Protein AF-A0AAE4HYD1-F1 (afdb_monomer)

Nearest PDB structures (foldseek):
  5gvv-assembly1_F  TM=8.958E-01  e=2.372E-08  Streptococcus pneumoniae
  5gvw-assembly1_D  TM=8.536E-01  e=9.825E-09  Streptococcus pneumoniae
  5gvv-assembly1_A  TM=8.549E-01  e=3.796E-08  Streptococcus pneumoniae
  5e9u-assembly1_D  TM=7.199E-01  e=1.787E-09  Streptococcus gordonii
  5gvw-assembly1_C  TM=8.433E-01  e=2.213E-07  Streptococcus pneumoniae

Secondary structure (DSSP, 8-state):
-----TTS-S--SSHHHHHHHHHHHTT--S------GGG-TT----------SSS--HHHHB-TTS-BPPEEE--TTPPS--TTEEEEEPPP----SS-EEEEEESSS-BTTHHHHHHHTTTSEEEEEESS---HHHHHHTTSTTEEEE-S--HHHHHHHHHH-SEEEE-BSSS-STTHHHHHHHTTPPEEEETTT-SSGGGS-GGGEE-GGGHHHHHHHHHHHHH-HHHHHHHHHHHHHT-SS-EEEHHHHHHHHH---S--

Structure (mmCIF, N/CA/C/O backbone):
data_AF-A0AAE4HYD1-F1
#
_entry.id   AF-A0AAE4HYD1-F1
#
loop_
_atom_site.group_PDB
_atom_site.id
_atom_site.type_symbol
_atom_site.label_atom_id
_atom_site.label_alt_id
_atom_site.label_comp_id
_atom_site.label_asym_id
_atom_site.label_entity_id
_atom_site.label_seq_id
_atom_site.pdbx_PDB_ins_code
_atom_site.Cartn_x
_atom_site.Cartn_y
_atom_site.Cartn_z
_atom_site.occupancy
_atom_site.B_iso_or_equiv
_atom_site.auth_seq_id
_atom_site.auth_comp_id
_atom_site.auth_asym_id
_atom_site.auth_atom_id
_atom_site.pdbx_PDB_model_num
ATOM 1 N N . MET A 1 1 ? 30.465 -9.867 -17.648 1.00 23.91 1 MET A N 1
ATOM 2 C CA . MET A 1 1 ? 31.315 -8.767 -17.141 1.00 23.91 1 MET A CA 1
ATOM 3 C C . MET A 1 1 ? 30.363 -7.782 -16.487 1.00 23.91 1 MET A C 1
ATOM 5 O O . MET A 1 1 ? 29.434 -7.354 -17.154 1.00 23.91 1 MET A O 1
ATOM 9 N N . ILE A 1 2 ? 30.482 -7.551 -15.181 1.00 24.45 2 ILE A N 1
ATOM 10 C CA . ILE A 1 2 ? 29.522 -6.747 -14.414 1.00 24.45 2 ILE A CA 1
ATOM 11 C C . ILE A 1 2 ? 29.699 -5.288 -14.813 1.00 24.45 2 ILE A C 1
ATOM 13 O O . ILE A 1 2 ? 30.722 -4.693 -14.478 1.00 24.45 2 ILE A O 1
ATOM 17 N N . ILE A 1 3 ? 28.723 -4.707 -15.502 1.00 29.95 3 ILE A N 1
ATOM 18 C CA . ILE A 1 3 ? 28.684 -3.258 -15.670 1.00 29.95 3 ILE A CA 1
ATOM 19 C C . ILE A 1 3 ? 27.632 -2.731 -14.708 1.00 29.95 3 ILE A C 1
ATOM 21 O O . ILE A 1 3 ? 26.432 -2.773 -14.958 1.00 29.95 3 ILE A O 1
ATOM 25 N N . ASN A 1 4 ? 28.113 -2.263 -13.563 1.00 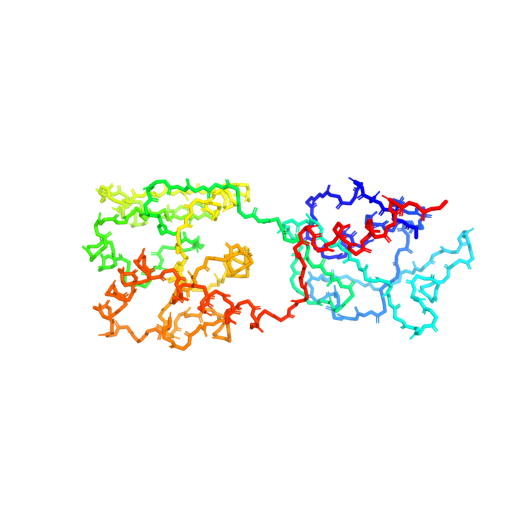33.28 4 ASN A N 1
ATOM 26 C CA . ASN A 1 4 ? 27.369 -1.333 -12.738 1.00 33.28 4 ASN A CA 1
ATOM 27 C C . ASN A 1 4 ? 27.146 -0.085 -13.612 1.00 33.28 4 ASN A C 1
ATOM 29 O O . ASN A 1 4 ? 28.127 0.570 -13.964 1.00 33.28 4 ASN A O 1
ATOM 33 N N . HIS A 1 5 ? 25.908 0.213 -14.014 1.00 45.00 5 HIS A N 1
ATOM 34 C CA . HIS A 1 5 ? 25.570 1.477 -14.676 1.00 45.00 5 HIS A CA 1
ATOM 35 C C . HIS A 1 5 ? 24.928 2.423 -13.649 1.00 45.00 5 HIS A C 1
ATOM 37 O O . HIS A 1 5 ? 23.710 2.589 -13.634 1.00 45.00 5 HIS A O 1
ATOM 43 N N . PRO A 1 6 ? 25.722 3.101 -12.798 1.00 42.53 6 PRO A N 1
ATOM 44 C CA . PRO A 1 6 ? 25.222 4.139 -11.894 1.00 42.53 6 PRO A CA 1
ATOM 45 C C . PRO A 1 6 ? 24.618 5.342 -12.636 1.00 42.53 6 PRO A C 1
ATOM 47 O O . PRO A 1 6 ? 24.135 6.271 -12.004 1.00 42.53 6 PRO A O 1
ATOM 50 N N . GLN A 1 7 ? 24.662 5.356 -13.968 1.00 46.66 7 GLN A N 1
ATOM 51 C CA . GLN A 1 7 ? 24.113 6.432 -14.776 1.00 46.66 7 GLN A CA 1
ATOM 52 C C . GLN A 1 7 ? 22.591 6.298 -15.001 1.00 46.66 7 GLN A C 1
ATOM 54 O O . GLN A 1 7 ? 21.934 7.318 -15.169 1.00 46.66 7 GLN A O 1
ATOM 59 N N . VAL A 1 8 ? 21.999 5.096 -14.911 1.00 46.44 8 VAL A N 1
ATOM 60 C CA . VAL A 1 8 ? 20.540 4.892 -15.098 1.00 46.44 8 VAL A CA 1
ATOM 61 C C . VAL A 1 8 ? 19.742 5.004 -13.794 1.00 46.44 8 VAL A C 1
ATOM 63 O O . VAL A 1 8 ? 18.553 4.700 -13.738 1.00 46.44 8 VAL A O 1
ATOM 66 N N . SER A 1 9 ? 20.390 5.399 -12.696 1.00 42.69 9 SER A N 1
ATOM 67 C CA . SER A 1 9 ? 19.686 5.683 -11.449 1.00 42.69 9 SER A CA 1
ATOM 68 C C . SER A 1 9 ? 19.029 7.059 -11.552 1.00 42.69 9 SER A C 1
ATOM 70 O O . SER A 1 9 ? 19.724 8.075 -11.568 1.00 42.69 9 SER A O 1
ATOM 72 N N . GLY A 1 10 ? 17.699 7.115 -11.608 1.00 48.31 10 GLY A N 1
ATOM 73 C CA . GLY A 1 10 ? 17.006 8.381 -11.819 1.00 48.31 10 GLY A CA 1
ATOM 74 C C . GLY A 1 10 ? 15.487 8.286 -11.797 1.00 48.31 10 GLY A C 1
ATOM 75 O O . GLY A 1 10 ? 14.900 7.216 -11.648 1.00 48.31 10 GLY A O 1
ATOM 76 N N . TYR A 1 11 ? 14.856 9.453 -11.922 1.00 40.47 11 TYR A N 1
ATOM 77 C CA . TYR A 1 11 ? 13.416 9.580 -12.086 1.00 40.47 11 TYR A CA 1
ATOM 78 C C . TYR A 1 11 ? 13.053 9.485 -13.568 1.00 40.47 11 TYR A C 1
ATOM 80 O O . TYR A 1 11 ? 13.418 10.365 -14.347 1.00 40.47 11 TYR A O 1
ATOM 88 N N . TYR A 1 12 ? 12.281 8.467 -13.936 1.00 50.25 12 TYR A N 1
ATOM 89 C CA . TYR A 1 12 ? 11.796 8.277 -15.301 1.00 50.25 12 TYR A CA 1
ATOM 90 C C . TYR A 1 12 ? 10.284 8.437 -15.336 1.00 50.25 12 TYR A C 1
ATOM 92 O O . TYR A 1 12 ? 9.563 7.874 -14.510 1.00 50.25 12 TYR A O 1
ATOM 100 N N . ALA A 1 13 ? 9.800 9.244 -16.281 1.00 41.16 13 ALA A N 1
ATOM 101 C CA . ALA A 1 13 ? 8.373 9.516 -16.425 1.00 41.16 13 ALA A CA 1
ATOM 102 C C . ALA A 1 13 ? 7.601 8.263 -16.867 1.00 41.16 13 ALA A C 1
ATOM 104 O O . ALA A 1 13 ? 6.443 8.090 -16.498 1.00 41.16 13 ALA A O 1
ATOM 105 N N . ASN A 1 14 ? 8.258 7.396 -17.638 1.00 48.84 14 ASN A N 1
ATOM 106 C CA . ASN A 1 14 ? 7.748 6.113 -18.105 1.00 48.84 14 ASN A CA 1
ATOM 107 C C . ASN A 1 14 ? 8.910 5.180 -18.501 1.00 48.84 14 ASN A C 1
ATOM 109 O O . ASN A 1 14 ? 10.077 5.584 -18.545 1.00 48.84 14 ASN A O 1
ATOM 113 N N . ARG A 1 15 ? 8.599 3.923 -18.828 1.00 52.19 15 ARG A N 1
ATOM 114 C CA . ARG A 1 15 ? 9.614 2.927 -19.213 1.00 52.19 15 ARG A CA 1
ATOM 115 C C . ARG A 1 15 ? 10.382 3.290 -20.476 1.00 52.19 15 ARG A C 1
ATOM 117 O O . ARG A 1 15 ? 11.576 3.022 -20.546 1.00 52.19 15 ARG A O 1
ATOM 124 N N . LEU A 1 16 ? 9.728 3.939 -21.442 1.00 55.72 16 LEU A N 1
ATOM 125 C CA . LEU A 1 16 ? 10.386 4.419 -22.656 1.00 55.72 16 LEU A CA 1
ATOM 126 C C . LEU A 1 16 ? 11.510 5.405 -22.309 1.00 55.72 16 LEU A C 1
ATOM 128 O O . LEU A 1 16 ? 12.599 5.308 -22.870 1.00 55.72 16 LEU A O 1
ATOM 132 N N . THR A 1 17 ? 11.289 6.304 -21.346 1.00 57.19 17 THR A N 1
ATOM 133 C CA . THR A 1 17 ? 12.334 7.234 -20.893 1.00 57.19 17 THR A CA 1
ATOM 134 C C . THR A 1 17 ? 13.491 6.532 -20.178 1.00 57.19 17 THR A C 1
ATOM 136 O O . THR A 1 17 ? 14.635 6.895 -20.435 1.00 57.19 17 THR A O 1
ATOM 139 N N . LEU A 1 18 ? 13.225 5.497 -19.370 1.00 59.38 18 LEU A N 1
ATOM 140 C CA . LEU A 1 18 ? 14.268 4.669 -18.745 1.00 59.38 18 LEU A CA 1
ATOM 141 C C . LEU A 1 18 ? 15.100 3.920 -19.796 1.00 59.38 18 LEU A C 1
ATOM 143 O O . LEU A 1 18 ? 16.326 3.995 -19.789 1.00 59.38 18 LEU A O 1
ATOM 147 N N . LEU A 1 19 ? 14.436 3.233 -20.731 1.00 60.91 19 LEU A N 1
ATOM 148 C CA . LEU A 1 19 ? 15.094 2.489 -21.807 1.00 60.91 19 LEU A CA 1
ATOM 149 C C . LEU A 1 19 ? 15.926 3.408 -22.705 1.00 60.91 19 LEU A C 1
ATOM 151 O O . LEU A 1 19 ? 17.061 3.089 -23.041 1.00 60.91 19 LEU A O 1
ATOM 155 N N . THR A 1 20 ? 15.378 4.566 -23.072 1.00 59.12 20 THR A N 1
ATOM 156 C CA . THR A 1 20 ? 16.081 5.553 -23.898 1.00 59.12 20 THR A CA 1
ATOM 157 C C . THR A 1 20 ? 17.354 6.040 -23.211 1.00 59.12 20 THR A C 1
ATOM 159 O O . THR A 1 20 ? 18.394 6.136 -23.855 1.00 59.12 20 THR A O 1
ATOM 162 N N . ASP A 1 21 ? 17.294 6.333 -21.911 1.00 61.16 21 ASP A N 1
ATOM 163 C CA . ASP A 1 21 ? 18.450 6.813 -21.152 1.00 61.16 21 ASP A CA 1
ATOM 164 C C . ASP A 1 21 ? 19.515 5.719 -20.963 1.00 61.16 21 ASP A C 1
ATOM 166 O O . ASP A 1 21 ? 20.694 5.964 -21.213 1.00 61.16 21 ASP A O 1
ATOM 170 N N . TYR A 1 22 ? 19.101 4.481 -20.655 1.00 63.81 22 TYR A N 1
ATOM 171 C CA . TYR A 1 22 ? 19.993 3.314 -20.621 1.00 63.81 22 TYR A CA 1
ATOM 172 C C . TYR A 1 22 ? 20.785 3.164 -21.925 1.00 63.81 22 TYR A C 1
ATOM 174 O O . TYR A 1 22 ? 22.005 2.988 -21.907 1.00 63.81 22 TYR A O 1
ATOM 182 N N . LEU A 1 23 ? 20.097 3.259 -23.064 1.00 61.84 23 LEU A N 1
ATOM 183 C CA . LEU A 1 23 ? 20.707 3.072 -24.375 1.00 61.84 23 LEU A CA 1
ATOM 184 C C . LEU A 1 23 ? 21.681 4.209 -24.702 1.00 61.84 23 LEU A C 1
ATOM 186 O O . LEU A 1 23 ? 22.829 3.931 -25.053 1.00 61.84 23 LEU A O 1
ATOM 190 N N . LYS A 1 24 ? 21.298 5.469 -24.455 1.00 60.88 24 LYS A N 1
ATOM 191 C CA . LYS A 1 24 ? 22.193 6.629 -24.617 1.00 60.88 24 LYS A CA 1
ATOM 192 C C . LYS A 1 24 ? 23.489 6.491 -23.822 1.00 60.88 24 LYS A C 1
ATOM 194 O O . LYS A 1 24 ? 24.571 6.744 -24.347 1.00 60.88 24 LYS A O 1
ATOM 199 N N . GLN A 1 25 ? 23.395 6.059 -22.568 1.00 59.59 25 GLN A N 1
ATOM 200 C CA . GLN A 1 25 ? 24.551 5.900 -21.679 1.00 59.59 25 GLN A CA 1
ATOM 201 C C . GLN A 1 25 ? 25.472 4.742 -22.075 1.00 59.59 25 GLN A C 1
ATOM 203 O O . GLN A 1 25 ? 26.647 4.734 -21.716 1.00 59.59 25 GLN A O 1
ATOM 208 N N . ASN A 1 26 ? 24.955 3.783 -22.843 1.00 56.25 26 ASN A N 1
ATOM 209 C CA . ASN A 1 26 ? 25.720 2.685 -23.427 1.00 56.25 26 ASN A CA 1
ATOM 210 C C . ASN A 1 26 ? 26.257 3.017 -24.832 1.00 56.25 26 ASN A C 1
ATOM 212 O O . ASN A 1 26 ? 26.720 2.127 -25.543 1.00 56.25 26 ASN A O 1
ATOM 216 N N . GLY A 1 27 ? 26.197 4.291 -25.244 1.00 53.16 27 GLY A N 1
ATOM 217 C CA . GLY A 1 27 ? 26.635 4.745 -26.567 1.00 53.16 27 GLY A CA 1
ATOM 218 C C . GLY A 1 27 ? 25.706 4.312 -27.703 1.00 53.16 27 GLY A C 1
ATOM 219 O O . GLY A 1 27 ? 26.035 4.483 -28.874 1.00 53.16 27 GLY A O 1
ATOM 220 N N . ILE A 1 28 ? 24.536 3.764 -27.375 1.00 53.16 28 ILE A N 1
ATOM 221 C CA . ILE A 1 28 ? 23.538 3.327 -28.342 1.00 53.16 28 ILE A CA 1
ATOM 222 C C . ILE A 1 28 ? 22.721 4.567 -28.713 1.00 53.16 28 ILE A C 1
ATOM 224 O O . ILE A 1 28 ? 22.156 5.237 -27.852 1.00 53.16 28 ILE A O 1
ATOM 228 N N . SER A 1 29 ? 22.749 4.910 -30.004 1.00 51.12 29 SER A N 1
ATOM 229 C CA . SER A 1 29 ? 22.278 6.183 -30.570 1.00 51.12 29 SER A CA 1
ATOM 230 C C . SER A 1 29 ? 20.934 6.683 -30.011 1.00 51.12 29 SER A C 1
ATOM 232 O O . SER A 1 29 ? 20.021 5.899 -29.769 1.00 51.12 29 SER A O 1
ATOM 234 N N . ASP A 1 30 ? 20.774 8.013 -29.951 1.00 45.94 30 ASP A N 1
ATOM 235 C CA . ASP A 1 30 ? 19.566 8.764 -29.548 1.00 45.94 30 ASP A CA 1
ATOM 236 C C . ASP A 1 30 ? 18.267 8.435 -30.323 1.00 45.94 30 ASP A C 1
ATOM 238 O O . ASP A 1 30 ? 17.233 9.069 -30.104 1.00 45.94 30 ASP A O 1
ATOM 242 N N . LYS A 1 31 ? 18.307 7.489 -31.263 1.00 45.62 31 LYS A N 1
ATOM 243 C CA . LYS A 1 31 ? 17.217 7.124 -32.172 1.00 45.62 31 LYS A CA 1
ATOM 244 C C . LYS A 1 31 ? 16.766 5.688 -31.884 1.00 45.62 31 LYS A C 1
ATOM 246 O O . LYS A 1 31 ? 17.195 4.743 -32.546 1.00 45.62 31 LYS A O 1
ATOM 251 N N . LEU A 1 32 ? 15.944 5.541 -30.846 1.00 43.53 32 LEU A N 1
ATOM 252 C CA . LEU A 1 32 ? 15.383 4.271 -30.381 1.00 43.53 32 LEU A CA 1
ATOM 253 C C . LEU A 1 32 ? 14.219 3.801 -31.270 1.00 43.53 32 LEU A C 1
ATOM 255 O O . LEU A 1 32 ? 13.334 4.593 -31.578 1.00 43.53 32 LEU A O 1
ATOM 259 N N . VAL A 1 33 ? 14.163 2.507 -31.605 1.00 46.06 33 VAL A N 1
ATOM 260 C CA . VAL A 1 33 ? 12.950 1.857 -32.143 1.00 46.06 33 VAL A CA 1
ATOM 261 C C . VAL A 1 33 ? 12.419 0.872 -31.123 1.00 46.06 33 VAL A C 1
ATOM 263 O O . VAL A 1 33 ? 13.155 0.019 -30.639 1.00 46.06 33 VAL A O 1
ATOM 266 N N . LEU A 1 34 ? 11.125 0.969 -30.841 1.00 42.56 34 LEU A N 1
ATOM 267 C CA . LEU A 1 34 ? 10.363 -0.055 -30.146 1.00 42.56 34 LEU A CA 1
ATOM 268 C C . LEU A 1 34 ? 9.582 -0.871 -31.179 1.00 42.56 34 LEU A C 1
ATOM 270 O O . LEU A 1 34 ? 8.907 -0.301 -32.031 1.00 42.56 34 LEU A O 1
ATOM 274 N N . LEU A 1 35 ? 9.674 -2.198 -31.096 1.00 34.78 35 LEU A N 1
ATOM 275 C CA . LEU A 1 35 ? 8.839 -3.136 -31.863 1.00 34.78 35 LEU A CA 1
ATOM 276 C C . LEU A 1 35 ? 7.633 -3.641 -31.060 1.00 34.78 35 LEU A C 1
ATOM 278 O O . LEU A 1 35 ? 6.875 -4.460 -31.568 1.00 34.78 35 LEU A O 1
ATOM 282 N N . ASP A 1 36 ? 7.455 -3.170 -29.825 1.00 41.47 36 ASP A N 1
ATOM 283 C CA . ASP A 1 36 ? 6.387 -3.645 -28.956 1.00 41.47 36 ASP A CA 1
ATOM 284 C C . ASP A 1 36 ? 5.363 -2.541 -28.699 1.00 41.47 36 ASP A C 1
ATOM 286 O O . ASP A 1 36 ? 5.623 -1.566 -27.991 1.00 41.47 36 ASP A O 1
ATOM 290 N N . SER A 1 37 ? 4.182 -2.707 -29.288 1.00 39.44 37 SER A N 1
ATOM 291 C CA . SER A 1 37 ? 3.021 -1.851 -29.057 1.00 39.44 37 SER A CA 1
ATOM 292 C C . SER A 1 37 ? 2.567 -1.848 -27.593 1.00 39.44 37 SER A C 1
ATOM 294 O O . SER A 1 37 ? 1.966 -0.868 -27.163 1.00 39.44 37 SER A O 1
ATOM 296 N N . ASN A 1 38 ? 2.912 -2.873 -26.802 1.00 43.28 38 ASN A N 1
ATOM 297 C CA . ASN A 1 38 ? 2.560 -2.956 -25.380 1.00 43.28 38 ASN A CA 1
ATOM 298 C C . ASN A 1 38 ? 3.400 -2.012 -24.497 1.00 43.28 38 ASN A C 1
ATOM 300 O O . ASN A 1 38 ? 3.030 -1.721 -23.363 1.00 43.28 38 ASN A O 1
ATOM 304 N N . LEU A 1 39 ? 4.526 -1.495 -25.007 1.00 42.16 39 LEU A N 1
ATOM 305 C CA . LEU A 1 39 ? 5.343 -0.479 -24.327 1.00 42.16 39 LEU A CA 1
ATOM 306 C C . LEU A 1 39 ? 4.812 0.955 -24.521 1.00 42.16 39 LEU A C 1
ATOM 308 O O . LEU A 1 39 ? 5.365 1.887 -23.934 1.00 42.16 39 LEU A O 1
ATOM 312 N N . ILE A 1 40 ? 3.792 1.140 -25.368 1.00 42.09 40 ILE A N 1
ATOM 313 C CA . ILE A 1 40 ? 3.400 2.435 -25.955 1.00 42.09 40 ILE A CA 1
ATOM 314 C C . ILE A 1 40 ? 1.998 2.894 -25.505 1.00 42.09 40 ILE A C 1
ATOM 316 O O . ILE A 1 40 ? 1.591 4.003 -25.840 1.00 42.09 40 ILE A O 1
ATOM 320 N N . GLU A 1 41 ? 1.261 2.119 -24.700 1.00 44.78 41 GLU A N 1
ATOM 321 C CA . GLU A 1 41 ? -0.154 2.429 -24.403 1.00 44.78 41 GLU A CA 1
ATOM 322 C C . GLU A 1 41 ? -0.415 3.789 -23.716 1.00 44.78 41 GLU A C 1
ATOM 324 O O . GLU A 1 41 ? -1.545 4.267 -23.757 1.00 44.78 41 GLU A O 1
ATOM 329 N N . ASP A 1 42 ? 0.606 4.482 -23.200 1.00 41.16 42 ASP A N 1
ATOM 330 C CA . ASP A 1 42 ? 0.449 5.783 -22.530 1.00 41.16 42 ASP A CA 1
ATOM 331 C C . ASP A 1 42 ? 0.845 7.031 -23.349 1.00 41.16 42 ASP A C 1
ATOM 333 O O . ASP A 1 42 ? 0.867 8.138 -22.804 1.00 41.16 42 ASP A O 1
ATOM 337 N N . ALA A 1 43 ? 1.135 6.937 -24.654 1.00 38.47 43 ALA A N 1
ATOM 338 C CA . ALA A 1 43 ? 1.445 8.142 -25.435 1.00 38.47 43 ALA A CA 1
ATOM 339 C C . ALA A 1 43 ? 0.857 8.151 -26.853 1.00 38.47 43 ALA A C 1
ATOM 341 O O . ALA A 1 43 ? 1.314 7.459 -27.758 1.00 38.47 43 ALA A O 1
ATOM 342 N N . ASN A 1 44 ? -0.097 9.064 -27.066 1.00 37.81 44 ASN A N 1
ATOM 343 C CA . ASN A 1 44 ? -0.463 9.592 -28.378 1.00 37.81 44 ASN A CA 1
ATOM 344 C C . ASN A 1 44 ? 0.775 10.196 -29.070 1.00 37.81 44 ASN A C 1
ATOM 346 O O . ASN A 1 44 ? 1.040 11.381 -28.871 1.00 37.81 44 ASN A O 1
ATOM 350 N N . GLN A 1 45 ? 1.515 9.430 -29.879 1.00 36.59 45 GLN A N 1
ATOM 351 C CA . GLN A 1 45 ? 2.299 9.939 -31.015 1.00 36.59 45 GLN A CA 1
ATOM 352 C C . GLN A 1 45 ? 2.894 8.812 -31.872 1.00 36.59 45 GLN A C 1
ATOM 354 O O . GLN A 1 45 ? 3.202 7.726 -31.395 1.00 36.59 45 GLN A O 1
ATOM 359 N N . ALA A 1 46 ? 2.988 9.102 -33.170 1.00 31.56 46 ALA A N 1
ATOM 360 C CA . ALA A 1 46 ? 3.350 8.190 -34.245 1.00 31.56 46 ALA A CA 1
ATOM 361 C C . ALA A 1 46 ? 4.784 7.626 -34.157 1.00 31.56 46 ALA A C 1
ATOM 363 O O . ALA A 1 46 ? 5.682 8.217 -33.563 1.00 31.56 46 ALA A O 1
ATOM 364 N 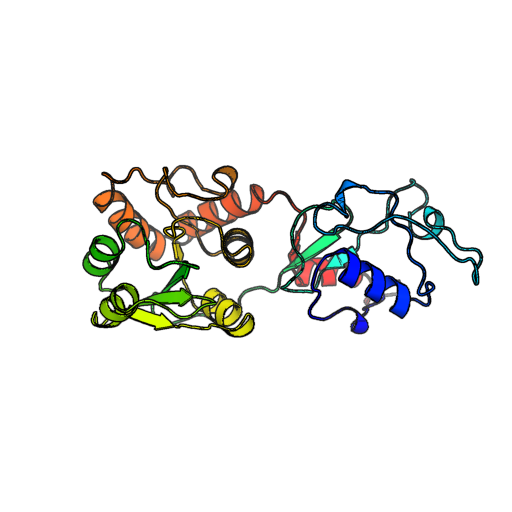N . ILE A 1 47 ? 4.920 6.469 -34.802 1.00 39.09 47 ILE A N 1
ATOM 365 C CA . ILE A 1 47 ? 6.063 5.552 -34.945 1.00 39.09 47 ILE A CA 1
ATOM 366 C C . ILE A 1 47 ? 7.188 6.170 -35.824 1.00 39.09 47 ILE A C 1
ATOM 368 O O . ILE A 1 47 ? 6.905 7.139 -36.524 1.00 39.09 47 ILE A O 1
ATOM 372 N N . ASP A 1 48 ? 8.399 5.558 -35.807 1.00 34.81 48 ASP A N 1
ATOM 373 C CA . ASP A 1 48 ? 9.592 5.687 -36.711 1.00 34.81 48 ASP A CA 1
ATOM 374 C C . ASP A 1 48 ? 10.822 6.417 -36.080 1.00 34.81 48 ASP A C 1
ATOM 376 O O . ASP A 1 48 ? 10.639 7.455 -35.461 1.00 34.81 48 ASP A O 1
ATOM 380 N N . CYS A 1 49 ? 12.129 6.053 -36.141 1.00 36.59 49 CYS A N 1
ATOM 381 C CA . CYS A 1 49 ? 13.016 5.116 -36.882 1.00 36.59 49 CYS A CA 1
ATOM 382 C C . CYS A 1 49 ? 14.397 4.932 -36.145 1.00 36.59 49 CYS A C 1
ATOM 384 O O . CYS A 1 49 ? 14.804 5.811 -35.385 1.00 36.59 49 CYS A O 1
ATOM 386 N N . ILE A 1 50 ? 15.161 3.855 -36.448 1.00 37.50 50 ILE A N 1
ATOM 387 C CA . ILE A 1 50 ? 16.541 3.506 -35.964 1.00 37.50 50 ILE A CA 1
ATOM 388 C C . ILE A 1 50 ? 17.631 4.305 -36.715 1.00 37.50 50 ILE A C 1
ATOM 390 O O . ILE A 1 50 ? 17.422 4.660 -37.875 1.00 37.50 50 ILE A O 1
ATOM 394 N N . ASN A 1 51 ? 18.836 4.491 -36.134 1.00 38.41 51 ASN A N 1
ATOM 395 C CA . ASN A 1 51 ? 20.046 4.793 -36.926 1.00 38.41 51 ASN A CA 1
ATOM 396 C C . ASN A 1 51 ? 21.325 4.033 -36.497 1.00 38.41 51 ASN A C 1
ATOM 398 O O . ASN A 1 51 ? 21.691 3.989 -35.324 1.00 38.41 51 ASN A O 1
ATOM 402 N N . LEU A 1 52 ? 21.994 3.469 -37.508 1.00 41.69 52 LEU A N 1
ATOM 403 C CA . LEU A 1 52 ? 23.175 2.597 -37.504 1.00 41.69 52 LEU A CA 1
ATOM 404 C C . LEU A 1 52 ? 24.488 3.403 -37.523 1.00 41.69 52 LEU A C 1
ATOM 406 O O . LEU A 1 52 ? 24.966 3.733 -38.605 1.00 41.69 52 LEU A O 1
ATOM 410 N N . ASN A 1 53 ? 25.110 3.664 -36.371 1.00 39.25 53 ASN A N 1
ATOM 411 C CA . ASN A 1 53 ? 26.508 4.140 -36.356 1.00 39.25 53 ASN A CA 1
ATOM 412 C C . ASN A 1 53 ? 27.520 3.082 -35.883 1.00 39.25 53 ASN A C 1
ATOM 414 O O . ASN A 1 53 ? 28.676 3.168 -36.277 1.00 39.25 53 ASN A O 1
ATOM 418 N N . ASP A 1 54 ? 27.079 2.036 -35.173 1.00 40.88 54 ASP A N 1
ATOM 419 C CA . ASP A 1 54 ? 27.955 0.949 -34.691 1.00 40.88 54 ASP A CA 1
ATOM 420 C C . ASP A 1 54 ? 27.626 -0.432 -35.286 1.00 40.88 54 ASP A C 1
ATOM 422 O O . ASP A 1 54 ? 28.085 -1.456 -34.784 1.00 40.88 54 ASP A O 1
ATOM 426 N N . CYS A 1 55 ? 26.8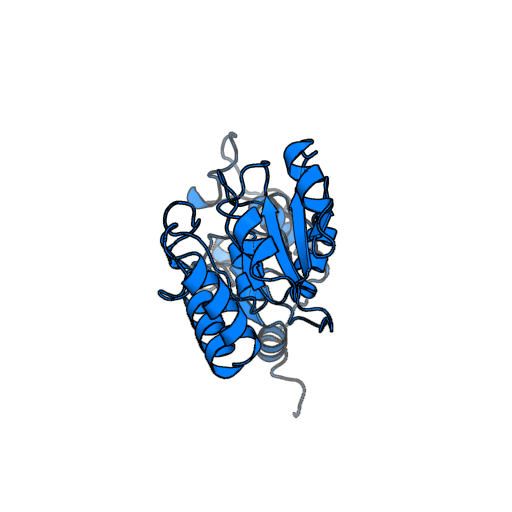09 -0.488 -36.348 1.00 41.31 55 CYS A N 1
ATOM 427 C CA . CYS A 1 55 ? 26.349 -1.740 -36.972 1.00 41.31 55 CYS A CA 1
ATOM 428 C C . CYS A 1 55 ? 25.728 -2.758 -35.991 1.00 41.31 55 CYS A C 1
ATOM 430 O O . CYS A 1 55 ? 25.693 -3.946 -36.298 1.00 41.31 55 CYS A O 1
ATOM 432 N N . ARG A 1 56 ? 25.217 -2.307 -34.836 1.00 39.88 56 ARG A N 1
ATOM 433 C CA . ARG A 1 56 ? 24.445 -3.140 -33.910 1.00 39.88 56 ARG A CA 1
ATOM 434 C C . ARG A 1 56 ? 22.954 -2.884 -34.097 1.00 39.88 56 ARG A C 1
ATOM 436 O O . ARG A 1 56 ? 22.477 -1.756 -34.010 1.00 39.88 56 ARG A O 1
ATOM 443 N N . THR A 1 57 ? 22.232 -3.941 -34.410 1.00 41.47 57 THR A N 1
ATOM 444 C CA . THR A 1 57 ? 20.780 -4.035 -34.507 1.00 41.47 57 THR A CA 1
ATOM 445 C C . THR A 1 57 ? 20.167 -4.309 -33.130 1.00 41.47 57 THR A C 1
ATOM 447 O O . THR A 1 57 ? 20.857 -4.723 -32.204 1.00 41.47 57 THR A O 1
ATOM 450 N N . LEU A 1 58 ? 18.848 -4.138 -32.977 1.00 40.38 58 LEU A N 1
ATOM 451 C CA . LEU A 1 58 ? 18.118 -4.570 -31.770 1.00 40.38 58 LEU A CA 1
ATOM 452 C C . LEU A 1 58 ? 18.400 -6.053 -31.456 1.00 40.38 58 LEU A C 1
ATOM 454 O O . LEU A 1 58 ? 18.515 -6.425 -30.299 1.00 40.38 58 LEU A O 1
ATOM 458 N N . ARG A 1 59 ? 18.637 -6.859 -32.501 1.00 40.62 59 ARG A N 1
ATOM 459 C CA . ARG A 1 59 ? 19.052 -8.269 -32.450 1.00 40.62 59 ARG A CA 1
ATOM 460 C C . ARG A 1 59 ? 20.428 -8.517 -31.815 1.00 40.62 59 ARG A C 1
ATOM 462 O O . ARG A 1 59 ? 20.742 -9.668 -31.563 1.00 40.62 59 ARG A O 1
ATOM 469 N N . ASP A 1 60 ? 21.222 -7.471 -31.586 1.00 45.25 60 ASP A N 1
ATOM 470 C CA . ASP A 1 60 ? 22.537 -7.527 -30.933 1.00 45.25 60 ASP A CA 1
ATOM 471 C C . ASP A 1 60 ? 22.491 -7.070 -29.455 1.00 45.25 60 ASP A C 1
ATOM 473 O O . ASP A 1 60 ? 23.449 -7.291 -28.720 1.00 45.25 60 ASP A O 1
ATOM 477 N N . LEU A 1 61 ? 21.391 -6.432 -29.015 1.00 46.09 61 LEU A N 1
ATOM 478 C CA . LEU A 1 61 ? 21.028 -6.170 -27.595 1.00 46.09 61 LEU A CA 1
ATOM 479 C C . LEU A 1 61 ? 20.168 -7.282 -26.993 1.00 46.09 61 LEU A C 1
ATOM 481 O O . LEU A 1 61 ? 19.960 -7.417 -25.788 1.00 46.09 61 LEU A O 1
ATOM 485 N N . VAL A 1 62 ? 19.595 -8.029 -27.909 1.00 44.34 62 VAL A N 1
ATOM 486 C CA . VAL A 1 62 ? 18.819 -9.211 -27.709 1.00 44.34 62 VAL A CA 1
ATOM 487 C C . VAL A 1 62 ? 19.839 -10.345 -27.816 1.00 44.34 62 VAL A C 1
ATOM 489 O O . VAL A 1 62 ? 20.490 -10.478 -28.846 1.00 44.34 62 VAL A O 1
ATOM 492 N N . GLY A 1 63 ? 20.059 -11.110 -26.747 1.00 48.72 63 GLY A N 1
ATOM 493 C CA . GLY A 1 63 ? 21.034 -12.202 -26.737 1.00 48.72 63 GLY A CA 1
ATOM 494 C C . GLY A 1 63 ? 20.792 -13.206 -27.873 1.00 48.72 63 GLY A C 1
ATOM 495 O O . GLY A 1 63 ? 19.773 -13.162 -28.565 1.00 48.72 63 GLY A O 1
ATOM 496 N N . THR A 1 64 ? 21.695 -14.174 -28.043 1.00 46.59 64 THR A N 1
ATOM 497 C CA . THR A 1 64 ? 21.668 -15.181 -29.132 1.00 46.59 64 THR A CA 1
ATOM 498 C C . THR A 1 64 ? 20.326 -15.906 -29.326 1.00 46.59 64 THR A C 1
ATOM 500 O O . THR A 1 64 ? 20.079 -16.455 -30.398 1.00 46.59 64 THR A O 1
ATOM 503 N N . ASN A 1 65 ? 19.441 -15.868 -28.326 1.00 51.88 65 ASN A N 1
ATOM 504 C CA . ASN A 1 65 ? 18.103 -16.456 -28.329 1.00 51.88 65 ASN A CA 1
ATOM 505 C C . ASN A 1 65 ? 16.974 -15.497 -28.735 1.00 51.88 65 ASN A C 1
ATOM 507 O O . ASN A 1 65 ? 15.807 -15.819 -28.524 1.00 51.88 65 ASN A O 1
ATOM 511 N N . ASN A 1 66 ? 17.272 -14.334 -29.317 1.00 42.41 66 ASN A N 1
ATOM 512 C CA . ASN A 1 66 ? 16.236 -13.391 -29.731 1.00 42.41 66 ASN A CA 1
ATOM 513 C C . ASN A 1 66 ? 15.421 -12.804 -28.530 1.00 42.41 66 ASN A C 1
ATOM 515 O O . ASN A 1 66 ? 14.302 -12.334 -28.728 1.00 42.41 66 ASN A O 1
ATOM 519 N N . GLN A 1 67 ? 16.003 -12.749 -27.313 1.00 45.78 67 GLN A N 1
ATOM 520 C CA . GLN A 1 67 ? 15.465 -12.052 -26.120 1.00 45.78 67 GLN A CA 1
ATOM 521 C C . GLN A 1 67 ? 16.356 -10.888 -25.648 1.00 45.78 67 GLN A C 1
ATOM 523 O O . GLN A 1 67 ? 17.569 -11.067 -25.592 1.00 45.78 67 GLN A O 1
ATOM 528 N N . LEU A 1 68 ? 15.777 -9.730 -25.288 1.00 47.88 68 LEU A N 1
ATOM 529 C CA . LEU A 1 68 ? 16.498 -8.619 -24.634 1.00 47.88 68 LEU A CA 1
ATOM 530 C C . LEU A 1 68 ? 17.283 -9.142 -23.422 1.00 47.88 68 LEU A C 1
ATOM 532 O O . LEU A 1 68 ? 16.737 -9.920 -22.638 1.00 47.88 68 LEU A O 1
ATOM 536 N N . GLU A 1 69 ? 18.540 -8.718 -23.253 1.00 51.69 69 GLU A N 1
ATOM 537 C CA . GLU A 1 69 ? 19.219 -8.921 -21.969 1.00 51.69 69 GLU A CA 1
ATOM 538 C C . GLU A 1 69 ? 18.383 -8.286 -20.844 1.00 51.69 69 GLU A C 1
ATOM 540 O O . GLU A 1 69 ? 17.817 -7.203 -21.013 1.00 51.69 69 GLU A O 1
ATOM 545 N N . MET A 1 70 ? 18.264 -8.982 -19.709 1.00 57.69 70 MET A N 1
ATOM 546 C CA . MET A 1 70 ? 17.448 -8.512 -18.588 1.00 57.69 70 MET A CA 1
ATOM 547 C C . MET A 1 70 ? 17.986 -7.182 -18.058 1.00 57.69 70 MET A C 1
ATOM 549 O O . MET A 1 70 ? 19.156 -7.078 -17.682 1.00 57.69 70 MET A O 1
ATOM 553 N N . ILE A 1 71 ? 17.119 -6.176 -17.979 1.00 61.03 71 ILE A N 1
ATOM 554 C CA . ILE A 1 71 ? 17.459 -4.863 -17.441 1.00 61.03 71 ILE A CA 1
ATOM 555 C C . ILE A 1 71 ? 17.129 -4.844 -15.950 1.00 61.03 71 ILE A C 1
ATOM 557 O O . ILE A 1 71 ? 15.975 -4.987 -15.549 1.00 61.03 71 ILE A O 1
ATOM 561 N N . TYR A 1 72 ? 18.143 -4.631 -15.115 1.00 60.94 72 TYR A N 1
ATOM 562 C CA . TYR A 1 72 ? 17.938 -4.377 -13.691 1.00 60.94 72 TYR A CA 1
ATOM 563 C C . TYR A 1 72 ? 17.471 -2.936 -13.490 1.00 60.94 72 TYR A C 1
ATOM 565 O O . TYR A 1 72 ? 18.187 -1.984 -13.803 1.00 60.94 72 TYR A O 1
ATOM 573 N N . ASP A 1 73 ? 16.266 -2.781 -12.963 1.00 61.91 73 ASP A N 1
ATOM 574 C CA . ASP A 1 73 ? 15.628 -1.495 -12.742 1.00 61.91 73 ASP A CA 1
ATOM 575 C C . ASP A 1 73 ? 15.794 -1.054 -11.291 1.00 61.91 73 ASP A C 1
ATOM 577 O O . ASP A 1 73 ? 15.199 -1.617 -10.371 1.00 61.91 73 ASP A O 1
ATOM 581 N N . PHE A 1 74 ? 16.624 -0.036 -11.093 1.00 60.84 74 PHE A N 1
ATOM 582 C CA . PHE A 1 74 ? 16.919 0.535 -9.780 1.00 60.84 74 PHE A CA 1
ATOM 583 C C . PHE A 1 74 ? 16.061 1.765 -9.461 1.00 60.84 74 PHE A C 1
ATOM 585 O O . PHE A 1 74 ? 16.291 2.411 -8.437 1.00 60.84 74 PHE A O 1
ATOM 592 N N . SER A 1 75 ? 15.129 2.139 -10.344 1.00 58.31 75 SER A N 1
ATOM 593 C CA . SER A 1 75 ? 14.313 3.336 -10.172 1.00 58.31 75 SER A CA 1
ATOM 594 C C . SER A 1 75 ? 13.037 3.045 -9.380 1.00 58.31 75 SER A C 1
ATOM 596 O O . SER A 1 75 ? 12.296 2.098 -9.647 1.00 58.31 75 SER A O 1
ATOM 598 N N . ASP A 1 76 ? 12.722 3.925 -8.431 1.00 50.38 76 ASP A N 1
ATOM 599 C CA . ASP A 1 76 ? 11.484 3.819 -7.647 1.00 50.38 76 ASP A CA 1
ATOM 600 C C . ASP A 1 76 ? 10.233 4.137 -8.490 1.00 50.38 76 ASP A C 1
ATOM 602 O O . ASP A 1 76 ? 9.116 3.755 -8.139 1.00 50.38 76 ASP A O 1
ATOM 606 N N . SER A 1 77 ? 10.412 4.846 -9.613 1.00 48.56 77 SER A N 1
ATOM 607 C CA . SER A 1 77 ? 9.339 5.353 -10.477 1.00 48.56 77 SER A CA 1
ATOM 608 C C . SER A 1 77 ? 8.972 4.451 -11.649 1.00 48.56 77 SER A C 1
ATOM 610 O O . SER A 1 77 ? 7.967 4.719 -12.310 1.00 48.56 77 SER A O 1
ATOM 612 N N . SER A 1 78 ? 9.773 3.433 -11.948 1.00 51.84 78 SER A N 1
ATOM 613 C CA . SER A 1 78 ? 9.445 2.545 -13.050 1.00 51.84 78 SER A CA 1
ATOM 614 C C . SER A 1 78 ? 8.293 1.621 -12.673 1.00 51.84 78 SER A C 1
ATOM 616 O O . SER A 1 78 ? 8.233 1.011 -11.598 1.00 51.84 78 SER A O 1
ATOM 618 N N . GLN A 1 79 ? 7.311 1.630 -13.561 1.00 54.00 79 GLN A N 1
ATOM 619 C CA . GLN A 1 79 ? 6.021 0.978 -13.410 1.00 54.00 79 GLN A CA 1
ATOM 620 C C . GLN A 1 79 ? 6.099 -0.470 -13.927 1.00 54.00 79 GLN A C 1
ATOM 622 O O . GLN A 1 79 ? 7.041 -0.826 -14.631 1.00 54.00 79 GLN A O 1
ATOM 627 N N . ARG A 1 80 ? 5.065 -1.282 -13.693 1.00 60.03 80 ARG A N 1
ATOM 628 C CA . ARG A 1 80 ? 4.976 -2.697 -14.124 1.00 60.03 80 ARG A CA 1
ATOM 629 C C . ARG A 1 80 ? 4.611 -2.855 -15.593 1.00 60.03 80 ARG A C 1
ATOM 631 O O . ARG A 1 80 ? 3.720 -2.121 -16.005 1.00 60.03 80 ARG A O 1
ATOM 638 N N . LEU A 1 81 ? 5.210 -3.820 -16.305 1.00 51.41 81 LEU A N 1
ATOM 639 C CA . LEU A 1 81 ? 4.631 -4.603 -17.433 1.00 51.41 81 LEU A CA 1
ATOM 640 C C . LEU A 1 81 ? 5.653 -4.920 -18.545 1.00 51.41 81 LEU A C 1
ATOM 642 O O . LEU A 1 81 ? 5.369 -4.686 -19.714 1.00 51.41 81 LEU A O 1
ATOM 646 N N . VAL A 1 82 ? 6.855 -5.413 -18.230 1.00 52.94 82 VAL A N 1
ATOM 647 C CA . VAL A 1 82 ? 7.699 -6.002 -19.286 1.00 52.94 82 VAL A CA 1
ATOM 648 C C . VAL A 1 82 ? 8.634 -7.052 -18.695 1.00 52.94 82 VAL A C 1
ATOM 650 O O . VAL A 1 82 ? 9.438 -6.737 -17.817 1.00 52.94 82 VAL A O 1
ATOM 653 N N . ASP A 1 83 ? 8.576 -8.273 -19.223 1.00 54.09 83 ASP A N 1
ATOM 654 C CA . ASP A 1 83 ? 9.408 -9.412 -18.796 1.00 54.09 83 ASP A CA 1
ATOM 655 C C . ASP A 1 83 ? 10.914 -9.179 -19.009 1.00 54.09 83 ASP A C 1
ATOM 657 O O . ASP A 1 83 ? 11.753 -9.909 -18.488 1.00 54.09 83 ASP A O 1
ATOM 661 N N . SER A 1 84 ? 11.280 -8.145 -19.771 1.00 53.62 84 SER A N 1
ATOM 662 C CA . SER A 1 84 ? 12.669 -7.751 -20.000 1.00 53.62 84 SER A CA 1
ATOM 663 C C . SER A 1 84 ? 13.286 -6.955 -18.844 1.00 53.62 84 SER A C 1
ATOM 665 O O . SER A 1 84 ? 14.449 -6.570 -18.951 1.00 53.62 84 SER A O 1
ATOM 667 N N . TYR A 1 85 ? 12.541 -6.675 -17.767 1.00 61.41 85 TYR A N 1
ATOM 668 C CA . TYR A 1 85 ? 13.037 -5.926 -16.611 1.00 61.41 85 TYR A CA 1
ATOM 669 C C . TYR A 1 85 ? 12.876 -6.709 -15.315 1.00 61.41 85 TYR A C 1
ATOM 671 O O . TYR A 1 85 ? 11.855 -7.343 -15.058 1.00 61.41 85 TYR A O 1
ATOM 679 N N . ILE A 1 86 ? 13.878 -6.573 -14.453 1.00 66.75 86 ILE A N 1
ATOM 680 C CA . ILE A 1 86 ? 13.831 -7.029 -13.073 1.00 66.75 86 ILE A CA 1
ATOM 681 C C . ILE A 1 86 ? 13.926 -5.812 -12.168 1.00 66.75 86 ILE A C 1
ATOM 683 O O . ILE A 1 86 ? 14.948 -5.125 -12.145 1.00 66.75 86 ILE A O 1
ATOM 687 N N . LYS A 1 87 ? 12.891 -5.575 -11.362 1.00 73.81 87 LYS A N 1
ATOM 688 C CA . LYS A 1 87 ? 12.929 -4.518 -10.351 1.00 73.81 87 LYS A CA 1
ATOM 689 C C . LYS A 1 87 ? 13.885 -4.878 -9.219 1.00 73.81 87 LYS A C 1
ATOM 691 O O . LYS A 1 87 ? 13.731 -5.917 -8.582 1.00 73.81 87 LYS A O 1
ATOM 696 N N . VAL A 1 88 ? 14.845 -4.006 -8.929 1.00 69.06 88 VAL A N 1
ATOM 697 C CA . VAL A 1 88 ? 15.775 -4.189 -7.814 1.00 69.06 88 VAL A CA 1
ATOM 698 C C . VAL A 1 88 ? 15.205 -3.547 -6.563 1.00 69.06 88 VAL A C 1
ATOM 700 O O . VAL A 1 88 ? 15.045 -2.332 -6.473 1.00 69.06 88 VAL A O 1
ATOM 703 N N . VAL A 1 89 ? 14.917 -4.378 -5.571 1.00 76.06 89 VAL A N 1
ATOM 704 C CA . VAL A 1 89 ? 14.319 -3.951 -4.311 1.00 76.06 89 VAL A CA 1
ATOM 705 C C . VAL A 1 89 ? 15.408 -3.753 -3.271 1.00 76.06 89 VAL A C 1
ATOM 707 O O . VAL A 1 89 ? 16.214 -4.650 -3.002 1.00 76.06 89 VAL A O 1
ATOM 710 N N . LYS A 1 90 ? 15.412 -2.577 -2.646 1.00 76.25 90 LYS A N 1
ATOM 711 C CA . LYS A 1 90 ? 16.215 -2.330 -1.450 1.00 76.25 90 LYS A CA 1
ATOM 712 C C . LYS A 1 90 ? 15.425 -2.776 -0.219 1.00 76.25 90 LYS A C 1
ATOM 714 O O . LYS A 1 90 ? 14.265 -2.382 -0.087 1.00 76.25 90 LYS A O 1
ATOM 719 N N . PRO A 1 91 ? 16.024 -3.573 0.681 1.00 71.88 91 PRO A N 1
ATOM 720 C CA . PRO A 1 91 ? 15.363 -3.931 1.925 1.00 71.88 91 PRO A CA 1
ATOM 721 C C . PRO A 1 91 ? 15.085 -2.675 2.752 1.00 71.88 91 PRO A C 1
ATOM 723 O O . PRO A 1 91 ? 15.822 -1.687 2.674 1.00 71.88 91 PRO A O 1
ATOM 726 N N . ARG A 1 92 ? 14.026 -2.725 3.563 1.00 78.62 92 ARG A N 1
ATOM 727 C CA . ARG A 1 92 ? 13.753 -1.663 4.530 1.00 78.62 92 ARG A CA 1
ATOM 728 C C . ARG A 1 92 ? 14.909 -1.541 5.510 1.00 78.62 92 ARG A C 1
ATOM 730 O O . ARG A 1 92 ? 15.401 -2.538 6.033 1.00 78.62 92 ARG A O 1
ATOM 737 N N . THR A 1 93 ? 15.312 -0.306 5.775 1.00 67.56 93 THR A N 1
ATOM 738 C CA . THR A 1 93 ? 16.390 0.003 6.723 1.00 67.56 93 THR A CA 1
ATOM 739 C C . THR A 1 93 ? 15.872 0.627 8.013 1.00 67.56 93 THR A C 1
ATOM 741 O O . THR A 1 93 ? 16.607 0.698 8.994 1.00 67.56 93 THR A O 1
ATOM 744 N N . GLU A 1 94 ? 14.622 1.094 8.023 1.00 65.62 94 GLU A N 1
ATOM 745 C CA . GLU A 1 94 ? 14.014 1.752 9.175 1.00 65.62 94 GLU A CA 1
ATOM 746 C C . GLU A 1 94 ? 13.043 0.817 9.905 1.00 65.62 94 GLU A C 1
ATOM 748 O O . GLU A 1 94 ? 12.107 0.271 9.320 1.00 65.62 94 GLU A O 1
ATOM 753 N N . SER A 1 95 ? 13.254 0.682 11.216 1.00 63.38 95 SER A N 1
ATOM 754 C CA . SER A 1 95 ? 12.269 0.133 12.145 1.00 63.38 95 SER A CA 1
ATOM 755 C C . SER A 1 95 ? 11.697 1.289 12.958 1.00 63.38 95 SER A C 1
ATOM 757 O O . SER A 1 95 ? 12.412 1.912 13.744 1.00 63.38 95 SER A O 1
ATOM 759 N N . SER A 1 96 ? 10.414 1.594 12.770 1.00 66.88 96 SER A N 1
ATOM 760 C CA . SER A 1 96 ? 9.709 2.555 13.620 1.00 66.88 96 SER A CA 1
ATOM 761 C C . SER A 1 96 ? 9.352 1.897 14.954 1.00 66.88 96 SER A C 1
ATOM 763 O O . SER A 1 96 ? 8.877 0.767 14.978 1.00 66.88 96 SER A O 1
ATOM 765 N N . LEU A 1 97 ? 9.550 2.608 16.068 1.00 71.31 97 LEU A N 1
ATOM 766 C CA . LEU A 1 97 ? 9.021 2.197 17.378 1.00 71.31 97 LEU A CA 1
ATOM 767 C C . LEU A 1 97 ? 7.507 2.449 17.490 1.00 71.31 97 LEU A C 1
ATOM 769 O O . LEU A 1 97 ? 6.849 1.901 18.370 1.00 71.31 97 LEU A O 1
ATOM 773 N N . VAL A 1 98 ? 6.963 3.306 16.621 1.00 82.81 98 VAL A N 1
ATOM 774 C CA . VAL A 1 98 ? 5.540 3.647 16.577 1.00 82.81 98 VAL A CA 1
ATOM 775 C C . VAL A 1 98 ? 4.848 2.769 15.546 1.00 82.81 98 VAL A C 1
ATOM 777 O O . VAL A 1 98 ? 5.167 2.854 14.353 1.00 82.81 98 VAL A O 1
ATOM 780 N N . LYS A 1 99 ? 3.854 1.999 16.002 1.00 92.19 99 LYS A N 1
ATOM 781 C CA . LYS A 1 99 ? 2.980 1.195 15.146 1.00 92.19 99 LYS A CA 1
ATOM 782 C C . LYS A 1 99 ? 2.218 2.102 14.192 1.00 92.19 99 LYS A C 1
ATOM 784 O O . LYS A 1 99 ? 1.306 2.813 14.607 1.00 92.19 99 LYS A O 1
ATOM 789 N N . THR A 1 100 ? 2.629 2.135 12.931 1.00 96.38 100 THR A N 1
ATOM 790 C CA . THR A 1 100 ? 2.124 3.116 11.964 1.00 96.38 100 THR A CA 1
ATOM 791 C C . THR A 1 100 ? 1.352 2.427 10.851 1.00 96.38 100 THR A C 1
ATOM 793 O O . THR A 1 100 ? 1.840 1.471 10.255 1.00 96.38 100 THR A O 1
ATOM 796 N N . ILE A 1 101 ? 0.167 2.937 10.541 1.00 98.25 101 ILE A N 1
ATOM 797 C CA . ILE A 1 101 ? -0.652 2.527 9.404 1.00 98.25 101 ILE A CA 1
ATOM 79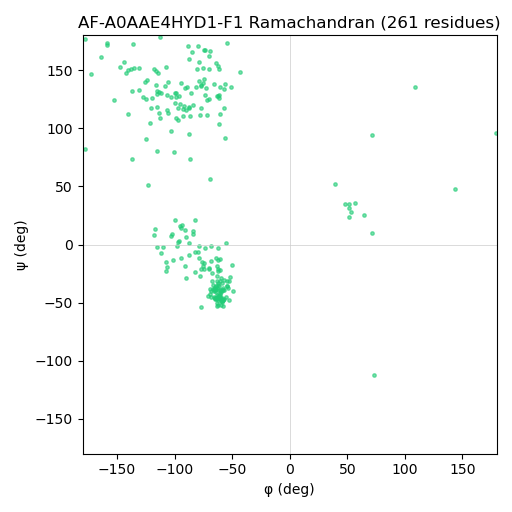8 C C . ILE A 1 101 ? -0.582 3.636 8.359 1.00 98.25 101 ILE A C 1
ATOM 800 O O . ILE A 1 101 ? -0.802 4.802 8.688 1.00 98.25 101 ILE A O 1
ATOM 804 N N . PHE A 1 102 ? -0.264 3.283 7.114 1.00 98.25 102 PHE A N 1
ATOM 805 C CA . PHE A 1 102 ? -0.218 4.244 6.014 1.00 98.25 102 PHE A CA 1
ATOM 806 C C . PHE A 1 102 ? -1.384 4.048 5.044 1.00 98.25 102 PHE A C 1
ATOM 808 O O . PHE A 1 102 ? -1.704 2.920 4.671 1.00 98.25 102 PHE A O 1
ATOM 815 N N . ILE A 1 103 ? -1.989 5.162 4.637 1.00 98.38 103 ILE A N 1
ATOM 816 C CA . ILE A 1 103 ? -3.021 5.252 3.600 1.00 98.38 103 ILE A CA 1
ATOM 817 C C . ILE A 1 103 ? -2.607 6.374 2.650 1.00 98.38 103 ILE A C 1
ATOM 819 O O . ILE A 1 103 ? -2.273 7.469 3.108 1.00 98.38 103 ILE A O 1
ATOM 823 N N . LEU A 1 104 ? -2.654 6.131 1.341 1.00 97.25 104 LEU A N 1
ATOM 824 C CA . LEU A 1 104 ? -2.422 7.151 0.320 1.00 97.25 104 LEU A CA 1
ATOM 825 C C . LEU A 1 104 ? -3.670 7.287 -0.555 1.00 97.25 104 LEU A C 1
ATOM 827 O O . LEU A 1 104 ? -4.132 6.306 -1.122 1.00 97.25 104 LEU A O 1
ATOM 831 N N . SER A 1 105 ? -4.203 8.502 -0.686 1.00 94.12 105 SER A N 1
ATOM 832 C CA . SER A 1 105 ? -5.420 8.762 -1.462 1.00 94.12 105 SER A CA 1
ATOM 833 C C . SER A 1 105 ? -5.289 9.997 -2.352 1.00 94.12 105 SER A C 1
ATOM 835 O O . SER A 1 105 ? -4.550 10.934 -2.050 1.00 94.12 105 SER A O 1
ATOM 837 N N . ALA A 1 106 ? -6.030 10.009 -3.461 1.00 88.44 106 ALA A N 1
ATOM 838 C CA . ALA A 1 106 ? -6.240 11.190 -4.301 1.00 88.44 106 ALA A CA 1
ATOM 839 C C . ALA A 1 106 ? -7.578 11.901 -4.009 1.00 88.44 106 ALA A C 1
ATOM 841 O O . ALA A 1 106 ? -7.873 12.927 -4.620 1.00 88.44 106 ALA A O 1
ATOM 842 N N . SER A 1 107 ? -8.386 11.368 -3.085 1.00 89.06 107 SER A N 1
ATOM 843 C CA . SER A 1 107 ? -9.690 11.906 -2.679 1.00 89.06 107 SER A CA 1
ATOM 844 C C . SER A 1 107 ? -9.870 11.882 -1.155 1.00 89.06 107 SER A C 1
ATOM 846 O O . SER A 1 107 ? -9.059 11.299 -0.431 1.00 89.06 107 SER A O 1
ATOM 848 N N . ASP A 1 108 ? -10.947 12.492 -0.660 1.00 87.75 108 ASP A N 1
ATOM 849 C CA . ASP A 1 108 ? -11.343 12.451 0.751 1.00 87.75 108 ASP A CA 1
ATOM 850 C C . ASP A 1 108 ? -12.386 11.368 1.087 1.00 87.75 108 ASP A C 1
ATOM 852 O O . ASP A 1 108 ? -13.022 11.393 2.152 1.00 87.75 108 ASP A O 1
ATOM 856 N N . GLU A 1 109 ? -12.555 10.408 0.182 1.00 92.56 109 GLU A N 1
ATOM 857 C CA . GLU A 1 109 ? -13.358 9.210 0.381 1.00 92.56 109 GLU A CA 1
ATOM 858 C C . GLU A 1 109 ? -12.433 8.063 0.795 1.00 92.56 109 GLU A C 1
ATOM 860 O O . GLU A 1 109 ? -11.649 7.549 -0.008 1.00 92.56 109 GLU A O 1
ATOM 865 N N . LEU A 1 110 ? -12.513 7.701 2.079 1.00 95.81 110 LEU A N 1
ATOM 866 C CA . LEU A 1 110 ? -11.818 6.569 2.684 1.00 95.81 110 LEU A CA 1
ATOM 867 C C . LEU A 1 110 ? -12.856 5.668 3.360 1.00 95.81 110 LEU A C 1
ATOM 869 O O . LEU A 1 110 ? -13.634 6.139 4.191 1.00 95.81 110 LEU A O 1
ATOM 873 N N . GLU A 1 111 ? -12.870 4.390 3.005 1.00 97.75 111 GLU A N 1
ATOM 874 C CA . GLU A 1 111 ? -13.861 3.426 3.480 1.00 97.75 111 GLU A CA 1
ATOM 875 C C . GLU A 1 111 ? -13.615 3.076 4.961 1.00 97.75 111 GLU A C 1
ATOM 877 O O . GLU A 1 111 ? -12.522 2.640 5.326 1.00 97.75 111 GLU A O 1
ATOM 882 N N . MET A 1 112 ? -14.635 3.260 5.813 1.00 97.81 112 MET A N 1
ATOM 883 C CA . MET A 1 112 ? -14.627 2.942 7.258 1.00 97.81 112 MET A CA 1
ATOM 884 C C . MET A 1 112 ? -13.469 3.565 8.066 1.00 97.81 112 MET A C 1
ATOM 886 O O . MET A 1 112 ? -13.000 2.987 9.053 1.00 97.81 112 MET A O 1
ATOM 890 N N . ILE A 1 113 ? -12.941 4.717 7.635 1.00 97.69 113 ILE A N 1
ATOM 891 C CA . ILE A 1 113 ? -11.748 5.308 8.254 1.00 97.69 113 ILE A CA 1
ATOM 892 C C . ILE A 1 113 ? -11.995 5.737 9.704 1.00 97.69 113 ILE A C 1
ATOM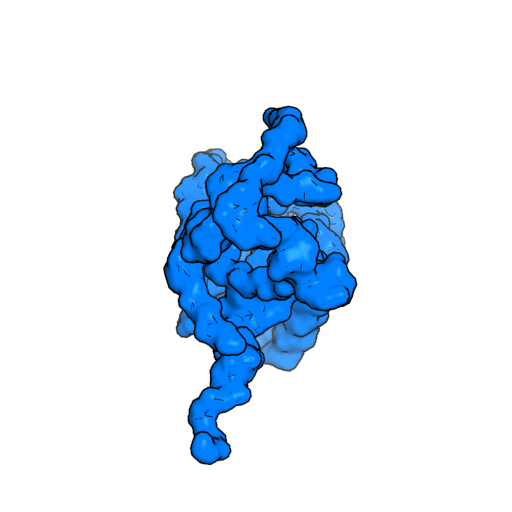 894 O O . ILE A 1 113 ? -11.117 5.556 10.547 1.00 97.69 113 ILE A O 1
ATOM 898 N N . GLU A 1 114 ? -13.172 6.275 10.021 1.00 97.12 114 GLU A N 1
ATOM 899 C CA . GLU A 1 114 ? -13.517 6.696 11.376 1.00 97.12 114 GLU A CA 1
ATOM 900 C C . GLU A 1 114 ? -13.522 5.506 12.347 1.00 97.12 114 GLU A C 1
ATOM 902 O O . GLU A 1 114 ? -12.857 5.558 13.383 1.00 97.12 114 GLU A O 1
ATOM 907 N N . GLU A 1 115 ? -14.173 4.398 11.985 1.00 98.31 115 GLU A N 1
ATOM 908 C CA . GLU A 1 115 ? -14.223 3.186 12.804 1.00 98.31 115 GLU A CA 1
ATOM 909 C C . GLU A 1 115 ? -12.844 2.537 12.962 1.00 98.31 115 GLU A C 1
ATOM 911 O O . GLU A 1 115 ? -12.512 2.035 14.039 1.00 98.31 115 GLU A O 1
ATOM 916 N N . LEU A 1 116 ? -12.014 2.563 11.914 1.00 98.56 116 LEU A N 1
ATOM 917 C CA . LEU A 1 116 ? -10.635 2.080 11.988 1.00 98.56 116 LEU A CA 1
ATOM 918 C C . LEU A 1 116 ? -9.799 2.932 12.949 1.00 98.56 116 LEU A C 1
ATOM 920 O O . LEU A 1 116 ? -9.100 2.376 13.794 1.00 98.56 116 LEU A O 1
ATOM 924 N N . ILE A 1 117 ? -9.892 4.264 12.862 1.00 98.31 117 ILE A N 1
ATOM 925 C CA . ILE A 1 117 ? -9.189 5.182 13.769 1.00 98.31 117 ILE A CA 1
ATOM 926 C C . ILE A 1 117 ? -9.623 4.934 15.214 1.00 98.31 117 ILE A C 1
ATOM 928 O O . ILE A 1 117 ? -8.767 4.822 16.093 1.00 98.31 117 ILE A O 1
ATOM 932 N N . GLU A 1 118 ? -10.928 4.826 15.472 1.00 97.81 118 GLU A N 1
ATOM 933 C CA . GLU A 1 118 ? -11.487 4.567 16.804 1.00 97.81 118 GLU A CA 1
ATOM 934 C C . GLU A 1 118 ? -11.106 3.183 17.349 1.00 97.81 118 GLU A C 1
ATOM 936 O O . GLU A 1 118 ? -10.782 3.049 18.528 1.00 97.81 118 GLU A O 1
ATOM 941 N N . GLY A 1 119 ? -11.090 2.154 16.502 1.00 98.00 119 GLY A N 1
ATOM 942 C CA . GLY A 1 119 ? -10.782 0.779 16.895 1.00 98.00 119 GLY A CA 1
ATOM 943 C C . GLY A 1 119 ? -9.296 0.482 17.122 1.00 98.00 119 GLY A C 1
ATOM 944 O O . GLY A 1 119 ? -8.966 -0.491 17.811 1.00 98.00 119 GLY A O 1
ATOM 945 N N . LEU A 1 120 ? -8.409 1.305 16.555 1.00 97.94 120 LEU A N 1
ATOM 946 C CA . LEU A 1 120 ? -6.952 1.121 16.523 1.00 97.94 120 LEU A CA 1
ATOM 947 C C . LEU A 1 120 ? -6.222 2.324 17.146 1.00 97.94 120 LEU A C 1
ATOM 949 O O . LEU A 1 120 ? -5.305 2.896 16.559 1.00 97.94 120 LEU A O 1
ATOM 953 N N . GLN A 1 121 ? -6.622 2.719 18.356 1.00 96.94 121 GLN A N 1
ATOM 954 C CA . GLN A 1 121 ? -6.045 3.867 19.075 1.00 96.94 121 GLN A CA 1
ATOM 955 C C . GLN A 1 121 ? -4.553 3.706 19.408 1.00 96.94 121 GLN A C 1
ATOM 957 O O . GLN A 1 121 ? -3.855 4.699 19.607 1.00 96.94 121 GLN A O 1
ATOM 962 N N . GLU A 1 122 ? -4.048 2.473 19.462 1.00 95.44 122 GLU A N 1
ATOM 963 C CA . GLU A 1 122 ? -2.629 2.169 19.650 1.00 95.44 122 GLU A CA 1
ATOM 964 C C . GLU A 1 122 ? -1.788 2.299 18.366 1.00 95.44 122 GLU A C 1
ATOM 966 O O . GLU A 1 122 ? -0.561 2.200 18.432 1.00 95.44 122 GLU A O 1
ATOM 971 N N . TYR A 1 123 ? -2.429 2.527 17.215 1.00 97.25 123 TYR A N 1
ATOM 972 C CA . TYR A 1 123 ? -1.775 2.748 15.929 1.00 97.25 123 TYR A CA 1
ATOM 973 C C . TYR A 1 123 ? -1.839 4.215 15.532 1.00 97.25 123 TYR A C 1
ATOM 975 O O . TYR A 1 123 ? -2.869 4.873 15.667 1.00 97.25 123 TYR A O 1
ATOM 983 N N . HIS A 1 124 ? -0.742 4.711 14.973 1.00 97.81 124 HIS A N 1
ATOM 984 C CA . HIS A 1 124 ? -0.693 6.012 14.334 1.00 97.81 124 HIS A CA 1
ATOM 985 C C . HIS A 1 124 ? -1.092 5.900 12.858 1.00 97.81 124 HIS A C 1
ATOM 987 O O . HIS A 1 124 ? -0.408 5.243 12.075 1.00 97.81 124 HIS A O 1
ATOM 993 N N . PHE A 1 125 ? -2.171 6.566 12.461 1.00 98.31 125 PHE A N 1
ATOM 994 C CA . PHE A 1 125 ? -2.609 6.672 11.075 1.00 98.31 125 PHE A CA 1
ATOM 995 C C . PHE A 1 125 ? -1.913 7.847 10.396 1.00 98.31 125 PHE A C 1
ATOM 997 O O . PHE A 1 125 ? -2.207 9.011 10.663 1.00 98.31 125 PHE A O 1
ATOM 1004 N N . MET A 1 126 ? -1.016 7.536 9.473 1.00 97.50 126 MET A N 1
ATOM 1005 C CA . MET A 1 126 ? -0.461 8.497 8.535 1.00 97.50 126 MET A CA 1
ATOM 1006 C C . MET A 1 126 ? -1.316 8.455 7.269 1.00 97.50 126 MET A C 1
ATOM 1008 O O . MET A 1 126 ? -1.316 7.462 6.546 1.00 97.50 126 MET A O 1
ATOM 1012 N N . ILE A 1 127 ? -2.068 9.520 7.011 1.00 97.44 127 ILE A N 1
ATOM 1013 C CA . ILE A 1 127 ? -2.977 9.598 5.866 1.00 97.44 127 ILE A CA 1
ATOM 1014 C C . ILE A 1 127 ? -2.449 10.661 4.906 1.00 97.44 127 ILE A C 1
ATOM 1016 O O . ILE A 1 127 ? -2.386 11.851 5.226 1.00 97.44 127 ILE A O 1
ATOM 1020 N N . GLY A 1 128 ? -2.021 10.208 3.734 1.00 95.56 128 GLY A N 1
ATOM 1021 C CA . GLY A 1 128 ? -1.338 11.003 2.729 1.00 95.56 128 GLY A CA 1
ATOM 1022 C C . GLY A 1 128 ? -2.186 11.310 1.501 1.00 95.56 128 GLY A C 1
ATOM 1023 O O . GLY A 1 128 ? -3.031 10.508 1.104 1.00 95.56 128 GLY A O 1
ATOM 1024 N N . ALA A 1 129 ? -1.893 12.430 0.843 1.00 93.44 129 ALA A N 1
ATOM 1025 C CA . ALA A 1 129 ? -2.379 12.733 -0.500 1.00 93.44 129 ALA A CA 1
ATOM 1026 C C . ALA A 1 129 ? -1.315 13.446 -1.344 1.00 93.44 129 ALA A C 1
ATOM 1028 O O . ALA A 1 129 ? -0.528 14.244 -0.833 1.00 93.44 129 ALA A O 1
ATOM 1029 N N . ARG A 1 130 ? -1.317 13.203 -2.663 1.00 83.44 130 ARG A N 1
ATOM 1030 C CA . ARG A 1 130 ? -0.464 13.923 -3.639 1.00 83.44 130 ARG A CA 1
ATOM 1031 C C . ARG A 1 130 ? -1.024 15.305 -4.002 1.00 83.44 130 ARG A C 1
ATOM 1033 O O . ARG A 1 130 ? -0.336 16.111 -4.623 1.00 83.44 130 ARG A O 1
ATOM 1040 N N . THR A 1 131 ? -2.264 15.581 -3.613 1.00 85.50 131 THR A N 1
ATOM 1041 C CA . THR A 1 131 ? -3.018 16.797 -3.926 1.00 85.50 131 THR A CA 1
ATOM 1042 C C . THR A 1 131 ? -3.261 17.635 -2.673 1.00 85.50 131 THR A C 1
ATOM 1044 O O . THR A 1 131 ? -2.889 17.259 -1.557 1.00 85.50 131 THR A O 1
ATOM 1047 N N . MET A 1 132 ? -3.920 18.783 -2.852 1.00 87.56 132 MET A N 1
ATOM 1048 C CA . MET A 1 132 ? -4.632 19.402 -1.739 1.00 87.56 132 MET A CA 1
ATOM 1049 C C . MET A 1 132 ? -5.753 18.486 -1.247 1.00 87.56 132 MET A C 1
ATOM 1051 O O . MET A 1 132 ? -6.289 17.681 -2.009 1.00 87.56 132 MET A O 1
ATOM 1055 N N . VAL A 1 133 ? -6.102 18.636 0.026 1.00 86.56 133 VAL A N 1
ATOM 1056 C CA . VAL A 1 133 ? -7.111 17.827 0.710 1.00 86.56 133 VAL A CA 1
ATOM 1057 C C . VAL A 1 133 ? -8.266 18.702 1.188 1.00 86.56 133 VAL A C 1
ATOM 1059 O O . VAL A 1 133 ? -8.085 19.892 1.460 1.00 86.56 133 VAL A O 1
ATOM 1062 N N . SER A 1 134 ? -9.460 18.120 1.276 1.00 89.81 134 SER A N 1
ATOM 1063 C CA . SER A 1 134 ? -10.663 18.822 1.725 1.00 89.81 134 SER A CA 1
ATOM 1064 C C . SER A 1 134 ? -10.649 19.080 3.237 1.00 89.81 134 SER A C 1
ATOM 1066 O O . SER A 1 134 ? -9.891 18.473 3.999 1.00 89.81 134 SER A O 1
ATOM 1068 N N . GLN A 1 135 ? -11.562 19.936 3.709 1.00 89.44 135 GLN A N 1
ATOM 1069 C CA . GLN A 1 135 ? -11.747 20.145 5.146 1.00 89.44 135 GLN A CA 1
ATOM 1070 C C . GLN A 1 135 ? -12.203 18.868 5.870 1.00 89.44 135 GLN A C 1
ATOM 1072 O O . GLN A 1 135 ? -11.818 18.662 7.020 1.00 89.44 135 GLN A O 1
ATOM 1077 N N . LYS A 1 136 ? -12.991 18.003 5.213 1.00 87.75 136 LYS A N 1
ATOM 1078 C CA . LYS A 1 136 ? -13.402 16.698 5.756 1.00 87.75 136 LYS A CA 1
ATOM 1079 C C . LYS A 1 136 ? -12.170 15.848 6.059 1.00 87.75 136 LYS A C 1
ATOM 1081 O O . LYS A 1 136 ? -12.017 15.377 7.180 1.00 87.75 136 LYS A O 1
ATOM 1086 N N . PHE A 1 137 ? -11.256 15.752 5.098 1.00 86.25 137 PHE A N 1
ATOM 1087 C CA . PHE A 1 137 ? -10.005 15.018 5.254 1.00 86.25 137 PHE A CA 1
ATOM 1088 C C . PHE A 1 137 ? -9.123 15.596 6.370 1.00 86.25 137 PHE A C 1
ATOM 1090 O O . PHE A 1 137 ? -8.617 14.858 7.209 1.00 86.25 137 PHE A O 1
ATOM 1097 N N . LEU A 1 138 ? -8.989 16.928 6.443 1.00 89.12 138 LEU A N 1
ATOM 1098 C CA . LEU A 1 138 ? -8.234 17.595 7.513 1.00 89.12 138 LEU A CA 1
ATOM 1099 C C . LEU A 1 138 ? -8.845 17.368 8.901 1.00 89.12 138 LEU A C 1
ATOM 1101 O O . LEU A 1 138 ? -8.117 17.321 9.892 1.00 89.12 138 LEU A O 1
ATOM 1105 N N . ASN A 1 139 ? -10.168 17.217 8.993 1.00 92.69 139 ASN A N 1
ATOM 1106 C CA . ASN A 1 139 ? -10.843 16.984 10.267 1.00 92.69 139 ASN A CA 1
ATOM 1107 C C . ASN A 1 139 ? -10.497 15.619 10.879 1.00 92.69 139 ASN A C 1
ATOM 1109 O O . ASN A 1 139 ? -10.526 15.517 12.105 1.00 92.69 139 ASN A O 1
ATOM 1113 N N . LEU A 1 140 ? -10.098 14.620 10.079 1.00 93.12 140 LEU A N 1
ATOM 1114 C CA . LEU A 1 140 ? -9.581 13.344 10.595 1.00 93.12 140 LEU A CA 1
ATOM 1115 C C . LEU A 1 140 ? -8.336 13.556 11.473 1.00 93.12 140 LEU A C 1
ATOM 1117 O O . LEU A 1 140 ? -8.176 12.882 12.489 1.00 93.12 140 LEU A O 1
ATOM 1121 N N . GLY A 1 141 ? -7.512 14.559 11.146 1.00 91.50 141 GLY A N 1
ATOM 1122 C CA . GLY A 1 141 ? -6.322 14.953 11.908 1.00 91.50 141 GLY A CA 1
ATOM 1123 C C . GLY A 1 141 ? -6.599 15.575 13.282 1.00 91.50 141 GLY A C 1
ATOM 1124 O O . GLY A 1 141 ? -5.661 15.917 13.994 1.00 91.50 141 GLY A O 1
ATOM 1125 N N . ARG A 1 142 ? -7.868 15.740 13.683 1.00 93.56 142 ARG A N 1
ATOM 1126 C CA . ARG A 1 142 ? -8.226 16.124 15.062 1.00 93.56 142 ARG A CA 1
ATOM 1127 C C . ARG A 1 142 ? -8.052 14.967 16.047 1.00 93.56 142 ARG A C 1
ATOM 1129 O O . ARG A 1 142 ? -7.929 15.208 17.248 1.00 93.56 142 ARG A O 1
ATOM 1136 N N . ASN A 1 143 ? -8.046 13.730 15.554 1.00 96.44 143 ASN A N 1
ATOM 1137 C CA . ASN A 1 143 ? -7.758 12.552 16.360 1.00 96.44 143 ASN A CA 1
ATOM 1138 C C . ASN A 1 143 ? -6.267 12.505 16.707 1.00 96.44 143 ASN A C 1
ATOM 1140 O O . ASN A 1 143 ? -5.408 12.705 15.852 1.00 96.44 143 ASN A O 1
ATOM 1144 N N . LYS A 1 144 ? -5.946 12.211 17.972 1.00 95.94 144 LYS A N 1
ATOM 1145 C CA . LYS A 1 144 ? -4.557 12.222 18.473 1.00 95.94 144 LYS A CA 1
ATOM 1146 C C . LYS A 1 144 ? -3.662 11.194 17.783 1.00 95.94 144 LYS A C 1
ATOM 1148 O O . LYS A 1 144 ? -2.450 11.376 17.731 1.00 95.94 144 LYS A O 1
ATOM 1153 N N . ASN A 1 145 ? -4.258 10.115 17.287 1.00 97.44 145 ASN A N 1
ATOM 1154 C CA . ASN A 1 145 ? -3.576 9.030 16.606 1.00 97.44 145 ASN A CA 1
ATOM 1155 C C . ASN A 1 145 ? -3.547 9.205 15.077 1.00 97.44 145 ASN A C 1
ATOM 1157 O O . ASN A 1 145 ? -3.271 8.239 14.380 1.00 97.44 145 ASN A O 1
ATOM 1161 N N . VAL A 1 146 ? -3.796 10.409 14.543 1.00 97.81 146 VAL A N 1
ATOM 1162 C CA . VAL A 1 146 ? -3.825 10.671 13.094 1.00 97.81 146 VAL A CA 1
ATOM 1163 C C . VAL A 1 146 ? -2.883 11.815 12.719 1.00 97.81 146 VAL A C 1
ATOM 1165 O O . VAL A 1 146 ? -2.806 12.836 13.397 1.00 97.81 146 VAL A O 1
ATOM 1168 N N . THR A 1 147 ? -2.180 11.676 11.598 1.00 96.56 147 THR A N 1
ATOM 1169 C CA . THR A 1 147 ? -1.487 12.771 10.911 1.00 96.56 147 THR A CA 1
ATOM 1170 C C . THR A 1 147 ? -1.904 12.807 9.451 1.00 96.56 147 THR A C 1
ATOM 1172 O O . THR A 1 147 ? -1.806 11.812 8.738 1.00 96.56 147 THR A O 1
ATOM 1175 N N . ILE A 1 148 ? -2.346 13.984 9.007 1.00 96.06 148 ILE A N 1
ATOM 1176 C CA . ILE A 1 148 ? -2.716 14.242 7.616 1.00 96.06 148 ILE A CA 1
ATOM 1177 C C . ILE A 1 148 ? -1.551 14.928 6.913 1.00 96.06 148 ILE A C 1
ATOM 1179 O O . ILE A 1 148 ? -1.062 15.956 7.379 1.00 96.06 148 ILE A O 1
ATOM 1183 N N . SER A 1 149 ? -1.120 14.374 5.783 1.00 94.12 149 SER A N 1
ATOM 1184 C CA . SER A 1 149 ? -0.056 14.930 4.944 1.00 94.12 149 SER A CA 1
ATOM 1185 C C . SER A 1 149 ? -0.589 15.202 3.540 1.00 94.12 149 SER A C 1
ATOM 1187 O O . SER A 1 149 ? -0.793 14.284 2.751 1.00 94.12 149 SER A O 1
ATOM 1189 N N . ALA A 1 150 ? -0.833 16.473 3.226 1.00 92.31 150 ALA A N 1
ATOM 1190 C CA . ALA A 1 150 ? -1.227 16.907 1.887 1.00 92.31 150 ALA A CA 1
ATOM 1191 C C . ALA A 1 150 ? 0.002 17.188 1.013 1.00 92.31 150 ALA A C 1
ATOM 1193 O O . ALA A 1 150 ? 1.083 17.456 1.537 1.00 92.31 150 ALA A O 1
ATOM 1194 N N . GLN A 1 151 ? -0.181 17.180 -0.310 1.00 90.06 151 GLN A N 1
ATOM 1195 C CA . GLN A 1 151 ? 0.869 17.493 -1.291 1.00 90.06 151 GLN A CA 1
ATOM 1196 C C . GLN A 1 151 ? 2.175 16.703 -1.084 1.00 90.06 151 GLN A C 1
ATOM 1198 O O . GLN A 1 151 ? 3.266 17.219 -1.330 1.00 90.06 151 GLN A O 1
ATOM 1203 N N . MET A 1 152 ? 2.081 15.446 -0.641 1.00 91.69 152 MET A N 1
ATOM 1204 C CA . MET A 1 152 ? 3.254 14.603 -0.409 1.00 91.69 152 MET A CA 1
ATOM 1205 C C . MET A 1 152 ? 4.089 14.488 -1.681 1.00 91.69 152 MET A C 1
ATOM 1207 O O . MET A 1 152 ? 3.561 14.219 -2.761 1.00 91.69 152 MET A O 1
ATOM 1211 N N . SER A 1 153 ? 5.405 14.649 -1.575 1.00 85.19 153 SER A N 1
ATOM 1212 C CA . SER A 1 153 ? 6.313 14.325 -2.674 1.00 85.19 153 SER A CA 1
ATOM 1213 C C . SER A 1 153 ? 6.468 12.803 -2.819 1.00 85.19 153 SER A C 1
ATOM 1215 O O . SER A 1 153 ? 6.112 12.040 -1.921 1.00 85.19 153 SER A O 1
ATOM 1217 N N . LYS A 1 154 ? 7.049 12.333 -3.931 1.00 80.50 154 LYS A N 1
ATOM 1218 C CA . LYS A 1 154 ? 7.366 10.900 -4.096 1.00 80.50 154 LYS A CA 1
ATOM 1219 C C . LYS A 1 154 ? 8.292 10.395 -2.987 1.00 80.50 154 LYS A C 1
ATOM 1221 O O . LYS A 1 154 ? 8.105 9.291 -2.487 1.00 80.50 154 LYS A O 1
ATOM 1226 N N . LEU A 1 155 ? 9.234 11.240 -2.569 1.00 81.19 155 LEU A N 1
ATOM 1227 C CA . LEU A 1 155 ? 10.160 10.950 -1.480 1.00 81.19 155 LEU A CA 1
ATOM 1228 C C . LEU A 1 155 ? 9.447 10.849 -0.126 1.00 81.19 155 LEU A C 1
ATOM 1230 O O . LEU A 1 155 ? 9.826 10.026 0.701 1.00 81.19 155 LEU A O 1
ATOM 1234 N N . ASP A 1 156 ? 8.406 11.649 0.105 1.00 87.06 156 ASP A N 1
ATOM 1235 C CA . ASP A 1 156 ? 7.618 11.551 1.338 1.00 87.06 156 ASP A CA 1
ATOM 1236 C C . ASP A 1 156 ? 6.816 10.251 1.381 1.00 87.06 156 ASP A C 1
ATOM 1238 O O . ASP A 1 156 ? 6.753 9.616 2.430 1.00 87.06 156 ASP A O 1
ATOM 1242 N N . VAL A 1 157 ? 6.271 9.812 0.241 1.00 89.06 157 VAL A N 1
ATOM 1243 C CA . VAL A 1 157 ? 5.599 8.508 0.129 1.00 89.06 157 VAL A CA 1
ATOM 1244 C C . VAL A 1 157 ? 6.580 7.361 0.390 1.00 89.06 157 VAL A C 1
ATOM 1246 O O . VAL A 1 157 ? 6.260 6.446 1.141 1.00 89.06 157 VAL A O 1
ATOM 1249 N N . GLU A 1 158 ? 7.795 7.418 -0.163 1.00 84.75 158 GLU A N 1
ATOM 1250 C CA . GLU A 1 158 ? 8.834 6.415 0.121 1.00 84.75 158 GLU A CA 1
ATOM 1251 C C . GLU A 1 158 ? 9.198 6.373 1.611 1.00 84.75 158 GLU A C 1
ATOM 1253 O O . GLU A 1 158 ? 9.215 5.309 2.227 1.00 84.75 158 GLU A O 1
ATOM 1258 N N . ARG A 1 159 ? 9.411 7.534 2.239 1.00 87.00 159 ARG A N 1
ATOM 1259 C CA . ARG A 1 159 ? 9.669 7.614 3.687 1.00 87.00 159 ARG A CA 1
ATOM 1260 C C . ARG A 1 159 ? 8.506 7.076 4.515 1.00 87.00 159 ARG A C 1
ATOM 1262 O O . ARG A 1 159 ? 8.738 6.490 5.569 1.00 87.00 159 ARG A O 1
ATOM 1269 N N . ALA A 1 160 ? 7.273 7.288 4.066 1.00 92.31 160 ALA A N 1
ATOM 1270 C CA . ALA A 1 160 ? 6.089 6.769 4.731 1.00 92.31 160 ALA A CA 1
ATOM 1271 C C . ALA A 1 160 ? 6.057 5.232 4.699 1.00 92.31 160 ALA A C 1
ATOM 1273 O O . ALA A 1 160 ? 5.884 4.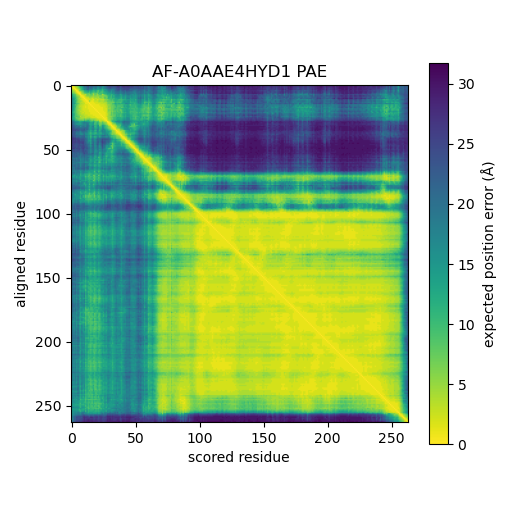604 5.745 1.00 92.31 160 ALA A O 1
ATOM 1274 N N . LEU A 1 161 ? 6.323 4.631 3.535 1.00 91.00 161 LEU A N 1
ATOM 1275 C CA . LEU A 1 161 ? 6.434 3.177 3.373 1.00 91.00 161 LEU A CA 1
ATOM 1276 C C . LEU A 1 161 ? 7.561 2.579 4.226 1.00 91.00 161 LEU A C 1
ATOM 1278 O O . LEU A 1 161 ? 7.375 1.555 4.877 1.00 91.00 161 LEU A O 1
ATOM 1282 N N . GLN A 1 162 ? 8.714 3.246 4.301 1.00 88.69 162 GLN A N 1
ATOM 1283 C CA . GLN A 1 162 ? 9.837 2.798 5.136 1.00 88.69 162 GLN A CA 1
ATOM 1284 C C . GLN A 1 162 ? 9.500 2.755 6.634 1.00 88.69 162 GLN A C 1
ATOM 1286 O O . GLN A 1 162 ? 10.145 2.020 7.383 1.00 88.69 162 GLN A O 1
ATOM 1291 N N . LYS A 1 163 ? 8.477 3.492 7.083 1.00 90.62 163 LYS A N 1
ATOM 1292 C CA . LYS A 1 163 ? 8.116 3.633 8.502 1.00 90.62 163 LYS A CA 1
ATOM 1293 C C . LYS A 1 163 ? 6.849 2.893 8.910 1.00 90.62 163 LYS A C 1
ATOM 1295 O O . LYS A 1 163 ? 6.703 2.595 10.094 1.00 90.62 163 LYS A O 1
ATOM 1300 N N . CYS A 1 164 ? 5.937 2.594 7.986 1.00 94.25 164 CYS A N 1
ATOM 1301 C CA . CYS A 1 164 ? 4.667 1.967 8.344 1.00 94.25 164 CYS A CA 1
ATOM 1302 C C . CYS A 1 164 ? 4.781 0.453 8.548 1.00 94.25 164 CYS A C 1
ATOM 1304 O O . CYS A 1 164 ? 5.636 -0.216 7.977 1.00 94.25 164 CYS A O 1
ATOM 1306 N N . GLU A 1 165 ? 3.933 -0.100 9.405 1.00 95.06 165 GLU A N 1
ATOM 1307 C CA . GLU A 1 165 ? 3.835 -1.537 9.656 1.00 95.06 165 GLU A CA 1
ATOM 1308 C C . GLU A 1 165 ? 2.828 -2.219 8.739 1.00 95.06 165 GLU A C 1
ATOM 1310 O O . GLU A 1 165 ? 3.004 -3.405 8.452 1.00 95.06 165 GLU A O 1
ATOM 1315 N N . PHE A 1 166 ? 1.811 -1.464 8.314 1.00 97.56 166 PHE A N 1
ATOM 1316 C CA . PHE A 1 166 ? 0.696 -1.888 7.477 1.00 97.56 166 PHE A CA 1
ATOM 1317 C C . PHE A 1 166 ? 0.360 -0.799 6.460 1.00 97.56 166 PHE A C 1
ATOM 1319 O O . PHE A 1 166 ? 0.509 0.399 6.738 1.00 97.56 166 PHE A O 1
ATOM 1326 N N . TYR A 1 167 ? -0.147 -1.226 5.309 1.00 98.44 167 TYR A N 1
ATOM 1327 C CA . TYR A 1 167 ? -0.774 -0.350 4.331 1.00 98.44 167 TYR A CA 1
ATOM 1328 C C . TYR A 1 167 ? -2.254 -0.716 4.212 1.00 98.44 167 TYR A C 1
ATOM 1330 O O . TYR A 1 167 ? -2.584 -1.891 4.037 1.00 98.44 167 TYR A O 1
ATOM 1338 N N . LEU A 1 168 ? -3.140 0.276 4.313 1.00 98.69 168 LEU A N 1
ATOM 1339 C CA . LEU A 1 168 ? -4.573 0.071 4.111 1.00 98.69 168 LEU A CA 1
ATOM 1340 C C . LEU A 1 168 ? -5.001 0.669 2.777 1.00 98.69 168 LEU A C 1
ATOM 1342 O O . LEU A 1 168 ? -4.964 1.883 2.577 1.00 98.69 168 LEU A O 1
ATOM 1346 N N . ASP A 1 169 ? -5.443 -0.205 1.883 1.00 98.56 169 ASP A N 1
ATOM 1347 C CA . ASP A 1 169 ? -6.014 0.162 0.596 1.00 98.56 169 ASP A CA 1
ATOM 1348 C C . ASP A 1 169 ? -7.506 0.414 0.760 1.00 98.56 169 ASP A C 1
ATOM 1350 O O . ASP A 1 169 ? -8.340 -0.429 0.448 1.00 98.56 169 ASP A O 1
ATOM 1354 N N . ILE A 1 170 ? -7.829 1.542 1.380 1.00 98.06 170 ILE A N 1
ATOM 1355 C CA . ILE A 1 170 ? -9.207 1.937 1.691 1.00 98.06 170 ILE A CA 1
ATOM 1356 C C . ILE A 1 170 ? -9.611 3.229 0.988 1.00 98.06 170 ILE A C 1
ATOM 1358 O O . ILE A 1 170 ? -10.659 3.793 1.290 1.00 98.06 170 ILE A O 1
ATOM 1362 N N . ASN A 1 171 ? -8.775 3.732 0.077 1.00 96.00 171 ASN A N 1
ATOM 1363 C CA . ASN A 1 171 ? -9.136 4.876 -0.740 1.00 96.00 171 ASN A CA 1
ATOM 1364 C C . ASN A 1 171 ? -10.130 4.459 -1.822 1.00 96.00 171 ASN A C 1
ATOM 1366 O O . ASN A 1 171 ? -10.008 3.396 -2.422 1.00 96.00 171 ASN A O 1
ATOM 1370 N N . HIS A 1 172 ? -11.087 5.331 -2.109 1.00 94.19 172 HIS A N 1
ATOM 1371 C CA . HIS A 1 172 ? -11.933 5.161 -3.282 1.00 94.19 172 HIS A CA 1
ATOM 1372 C C . HIS A 1 172 ? -11.201 5.630 -4.553 1.00 94.19 172 HIS A C 1
ATOM 1374 O O . HIS A 1 172 ? -10.151 6.285 -4.501 1.00 94.19 172 HIS A O 1
ATOM 1380 N N . PHE A 1 173 ? -11.818 5.342 -5.700 1.00 92.88 173 PHE A N 1
ATOM 1381 C CA . PHE A 1 173 ? -11.369 5.685 -7.052 1.00 92.88 173 PHE A CA 1
ATOM 1382 C C . PHE A 1 173 ? -10.182 4.860 -7.558 1.00 92.88 173 PHE A C 1
ATOM 1384 O O . PHE A 1 173 ? -10.374 3.697 -7.892 1.00 92.88 173 PHE A O 1
ATOM 1391 N N . PHE A 1 174 ? -9.011 5.473 -7.738 1.00 89.44 174 PHE A N 1
ATOM 1392 C CA . PHE A 1 174 ? -7.857 4.844 -8.376 1.00 89.44 174 PHE A CA 1
ATOM 1393 C C . PHE A 1 174 ? -6.685 4.710 -7.405 1.00 89.44 174 PHE A C 1
ATOM 1395 O O . PHE A 1 174 ? -6.473 5.559 -6.536 1.00 89.44 174 PHE A O 1
ATOM 1402 N N . GLU A 1 175 ? -5.885 3.664 -7.606 1.00 90.94 175 GLU A N 1
ATOM 1403 C CA . GLU A 1 175 ? -4.629 3.446 -6.892 1.00 90.94 175 GLU A CA 1
ATOM 1404 C C . GLU A 1 175 ? -3.649 4.591 -7.194 1.00 90.94 175 GLU A C 1
ATOM 1406 O O . GLU A 1 175 ? -3.356 4.899 -8.352 1.00 90.94 175 GLU A O 1
ATOM 1411 N N . VAL A 1 176 ? -3.103 5.219 -6.152 1.00 86.81 176 VAL A N 1
ATOM 1412 C CA . VAL A 1 17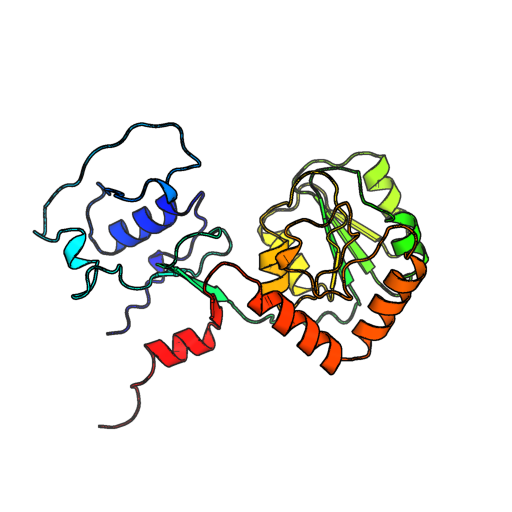6 ? -2.134 6.313 -6.300 1.00 86.81 176 VAL A CA 1
ATOM 1413 C C . VAL A 1 176 ? -0.715 5.757 -6.317 1.00 86.81 176 VAL A C 1
ATOM 1415 O O . VAL A 1 176 ? -0.354 4.950 -5.471 1.00 86.81 176 VAL A O 1
ATOM 1418 N N . ASP A 1 177 ? 0.123 6.221 -7.246 1.00 83.50 177 ASP A N 1
ATOM 1419 C CA . ASP A 1 177 ? 1.564 5.925 -7.304 1.00 83.50 177 ASP A CA 1
ATOM 1420 C C . ASP A 1 177 ? 1.938 4.421 -7.246 1.00 83.50 177 ASP A C 1
ATOM 1422 O O . ASP A 1 177 ? 3.003 4.074 -6.719 1.00 83.50 177 ASP A O 1
ATOM 1426 N N . TYR A 1 178 ? 1.081 3.530 -7.768 1.00 85.62 178 TYR A N 1
ATOM 1427 C CA . TYR A 1 178 ? 1.259 2.067 -7.710 1.00 85.62 178 TYR A CA 1
ATOM 1428 C C . TYR A 1 178 ? 1.611 1.556 -6.302 1.00 85.62 178 TYR A C 1
ATOM 1430 O O . TYR A 1 178 ? 2.439 0.650 -6.115 1.00 85.62 178 TYR A O 1
ATOM 1438 N N . ILE A 1 179 ? 1.039 2.220 -5.298 1.00 90.88 179 ILE A N 1
ATOM 1439 C CA . ILE A 1 179 ? 1.419 2.097 -3.898 1.00 90.88 179 ILE A CA 1
ATOM 1440 C C . ILE A 1 179 ? 1.275 0.674 -3.362 1.00 90.88 179 ILE A C 1
ATOM 1442 O O . ILE A 1 179 ? 2.078 0.284 -2.516 1.00 90.88 179 ILE A O 1
ATOM 1446 N N . LEU A 1 180 ? 0.354 -0.132 -3.905 1.00 94.25 180 LEU A N 1
ATOM 1447 C CA . LEU A 1 180 ? 0.175 -1.517 -3.483 1.00 94.25 180 LEU A CA 1
ATOM 1448 C C . LEU A 1 180 ? 1.422 -2.347 -3.750 1.00 94.25 180 LEU A C 1
ATOM 1450 O O . LEU A 1 180 ? 1.957 -2.974 -2.840 1.00 94.25 180 LEU A O 1
ATOM 1454 N N . SER A 1 181 ? 1.936 -2.312 -4.984 1.00 89.62 181 SER A N 1
ATOM 1455 C CA . SER A 1 181 ? 3.175 -3.040 -5.294 1.00 89.62 181 SER A CA 1
ATOM 1456 C C . SER A 1 181 ? 4.347 -2.562 -4.463 1.00 89.62 181 SER A C 1
ATOM 1458 O O . SER A 1 181 ? 5.153 -3.374 -4.028 1.00 89.62 181 SER A O 1
ATOM 1460 N N . ARG A 1 182 ? 4.452 -1.253 -4.226 1.00 89.19 182 ARG A N 1
ATOM 1461 C CA . ARG A 1 182 ? 5.554 -0.687 -3.444 1.00 89.19 182 ARG A CA 1
ATOM 1462 C C . ARG A 1 182 ? 5.486 -1.153 -1.993 1.00 89.19 182 ARG A C 1
ATOM 1464 O O . ARG A 1 182 ? 6.498 -1.604 -1.469 1.00 89.19 182 ARG A O 1
ATOM 1471 N N . ALA A 1 183 ? 4.303 -1.131 -1.379 1.00 93.50 183 ALA A N 1
ATOM 1472 C CA . ALA A 1 183 ? 4.082 -1.678 -0.044 1.00 93.50 183 ALA A CA 1
ATOM 1473 C C . ALA A 1 183 ? 4.452 -3.170 0.028 1.00 93.50 183 ALA A C 1
ATOM 1475 O O . ALA A 1 183 ? 5.228 -3.569 0.894 1.00 93.50 183 ALA A O 1
ATOM 1476 N N . ILE A 1 184 ? 3.990 -3.972 -0.933 1.00 94.19 184 ILE A N 1
ATOM 1477 C CA . ILE A 1 184 ? 4.274 -5.412 -0.993 1.00 94.19 184 ILE A CA 1
ATOM 1478 C C . ILE A 1 184 ? 5.775 -5.686 -1.159 1.00 94.19 184 ILE A C 1
ATOM 1480 O O . ILE A 1 184 ? 6.325 -6.524 -0.447 1.00 94.19 184 ILE A O 1
ATOM 1484 N N . LEU A 1 185 ? 6.473 -4.965 -2.046 1.00 89.38 185 LEU A N 1
ATOM 1485 C CA . LEU A 1 185 ? 7.924 -5.114 -2.234 1.00 89.38 185 LEU A CA 1
ATOM 1486 C C . LEU A 1 185 ? 8.704 -4.805 -0.947 1.00 89.38 185 LEU A C 1
ATOM 1488 O O . LEU A 1 185 ? 9.730 -5.435 -0.692 1.00 89.38 185 LEU A O 1
ATOM 1492 N N . TYR A 1 186 ? 8.183 -3.901 -0.116 1.00 88.88 186 TYR A N 1
ATOM 1493 C CA . TYR A 1 186 ? 8.720 -3.561 1.201 1.00 88.88 186 TYR A CA 1
ATOM 1494 C C . TYR A 1 186 ? 8.281 -4.493 2.342 1.00 88.88 186 TYR A C 1
ATOM 1496 O O . TYR A 1 186 ? 8.501 -4.156 3.508 1.00 88.88 186 TYR A O 1
ATOM 1504 N N . ASP A 1 187 ? 7.672 -5.643 2.036 1.00 92.94 187 ASP A N 1
ATOM 1505 C CA . ASP A 1 187 ? 7.153 -6.588 3.035 1.00 92.94 187 ASP A CA 1
ATOM 1506 C C . ASP A 1 187 ? 6.140 -5.939 3.993 1.00 92.94 187 ASP A C 1
ATOM 1508 O O . ASP A 1 187 ? 6.085 -6.231 5.190 1.00 92.94 187 ASP A O 1
ATOM 1512 N N . ILE A 1 188 ? 5.335 -5.016 3.468 1.00 95.31 188 ILE A N 1
ATOM 1513 C CA . ILE A 1 188 ? 4.259 -4.363 4.209 1.00 95.31 188 ILE A CA 1
ATOM 1514 C C . ILE A 1 188 ? 2.968 -5.103 3.875 1.00 95.31 188 ILE A C 1
ATOM 1516 O O . ILE A 1 188 ? 2.562 -5.088 2.712 1.00 95.31 188 ILE A O 1
ATOM 1520 N N . PRO A 1 189 ? 2.297 -5.728 4.859 1.00 97.50 189 PRO A N 1
ATOM 1521 C CA . PRO A 1 189 ? 1.016 -6.359 4.619 1.00 97.50 189 PRO A CA 1
ATOM 1522 C C . PRO A 1 189 ? 0.007 -5.311 4.165 1.00 97.50 189 PRO A C 1
ATOM 1524 O O . PRO A 1 189 ? -0.174 -4.277 4.820 1.00 97.50 189 PRO A O 1
ATOM 1527 N N . VAL A 1 190 ? -0.651 -5.612 3.053 1.00 98.44 190 VAL A N 1
ATOM 1528 C CA . VAL A 1 190 ? -1.735 -4.801 2.499 1.00 98.44 190 VAL A CA 1
ATOM 1529 C C . VAL A 1 190 ? -3.077 -5.404 2.912 1.00 98.44 190 VAL A C 1
ATOM 1531 O O . VAL A 1 190 ? -3.294 -6.609 2.743 1.00 98.44 190 VAL A O 1
ATOM 1534 N N . LEU A 1 191 ? -3.981 -4.573 3.435 1.00 98.69 191 LEU A N 1
ATOM 1535 C CA . LEU A 1 191 ? -5.347 -4.962 3.800 1.00 98.69 191 LEU A CA 1
ATOM 1536 C C . LEU A 1 191 ? -6.373 -3.980 3.220 1.00 98.69 191 LEU A C 1
ATOM 1538 O O . LEU A 1 191 ? -6.048 -2.816 2.987 1.00 98.69 191 LEU A O 1
ATOM 1542 N N . SER A 1 192 ? -7.596 -4.448 2.962 1.00 98.69 192 SER A N 1
ATOM 1543 C CA . SER A 1 192 ? -8.629 -3.657 2.277 1.00 98.69 192 SER A CA 1
ATOM 1544 C C . SER A 1 192 ? -10.053 -4.163 2.534 1.00 98.69 192 SER A C 1
ATOM 1546 O O . SER A 1 192 ? -10.258 -5.246 3.089 1.00 98.69 192 SER A O 1
ATOM 1548 N N . PHE A 1 193 ? -11.041 -3.392 2.075 1.00 98.56 193 PHE A N 1
ATOM 1549 C CA . PHE A 1 193 ? -12.422 -3.835 1.926 1.00 98.56 193 PHE A CA 1
ATOM 1550 C C . PHE A 1 193 ? -12.696 -4.342 0.508 1.00 98.56 193 PHE A C 1
ATOM 1552 O O . PHE A 1 193 ? -12.298 -3.731 -0.480 1.00 98.56 193 PHE A O 1
ATOM 1559 N N . ARG A 1 194 ? -13.440 -5.442 0.393 1.00 97.62 194 ARG A N 1
ATOM 1560 C CA . ARG A 1 194 ? -13.653 -6.196 -0.850 1.00 97.62 194 ARG A CA 1
ATOM 1561 C C . ARG A 1 194 ? -14.160 -5.362 -2.020 1.00 97.62 194 ARG A C 1
ATOM 1563 O O . ARG A 1 194 ? -13.766 -5.622 -3.160 1.00 97.62 194 ARG A O 1
ATOM 1570 N N . ASP A 1 195 ? -15.029 -4.396 -1.759 1.00 96.50 195 ASP A N 1
ATOM 1571 C CA . ASP A 1 195 ? -15.684 -3.610 -2.808 1.00 96.50 195 ASP A CA 1
ATOM 1572 C C . ASP A 1 195 ? -14.778 -2.524 -3.393 1.00 96.50 195 ASP A C 1
ATOM 1574 O O . ASP A 1 195 ? -14.922 -2.189 -4.568 1.00 96.50 195 ASP A O 1
ATOM 1578 N N . ILE A 1 196 ? -13.819 -2.031 -2.607 1.00 96.31 196 ILE A N 1
ATOM 1579 C CA . ILE A 1 196 ? -12.923 -0.927 -2.982 1.00 96.31 196 ILE A CA 1
ATOM 1580 C C . ILE A 1 196 ? -11.471 -1.367 -3.175 1.00 96.31 196 ILE A C 1
ATOM 1582 O O . ILE A 1 196 ? -10.667 -0.578 -3.655 1.00 96.31 196 ILE A O 1
ATOM 1586 N N . ALA A 1 197 ? -11.143 -2.622 -2.843 1.00 97.31 197 ALA A N 1
ATOM 1587 C CA . ALA A 1 197 ? -9.808 -3.173 -3.013 1.00 97.31 197 ALA A CA 1
ATOM 1588 C C . ALA A 1 197 ? -9.373 -3.059 -4.472 1.00 97.31 197 ALA A C 1
ATOM 1590 O O . ALA A 1 197 ? -9.968 -3.678 -5.370 1.00 97.31 197 ALA A O 1
ATOM 1591 N N . HIS A 1 198 ? -8.303 -2.306 -4.694 1.00 94.69 198 HIS A N 1
ATOM 1592 C CA . HIS A 1 198 ? -7.603 -2.312 -5.963 1.00 94.69 198 HIS A CA 1
ATOM 1593 C C . HIS A 1 198 ? -6.893 -3.658 -6.122 1.00 94.69 198 HIS A C 1
ATOM 1595 O O . HIS A 1 198 ? -6.726 -4.402 -5.163 1.00 94.69 198 HIS A O 1
ATOM 1601 N N . GLN A 1 199 ? -6.496 -4.006 -7.348 1.00 93.44 199 GLN A N 1
ATOM 1602 C CA . GLN A 1 199 ? -5.611 -5.145 -7.635 1.00 93.44 199 GLN A CA 1
ATOM 1603 C C . GLN A 1 199 ? -5.874 -6.401 -6.778 1.00 93.44 199 GLN A C 1
ATOM 1605 O O . GLN A 1 199 ? -4.968 -6.937 -6.141 1.00 93.44 199 GLN A O 1
ATOM 1610 N N . LYS A 1 200 ? -7.132 -6.867 -6.736 1.00 95.31 200 LYS A N 1
ATOM 1611 C CA . LYS A 1 200 ? -7.613 -7.902 -5.794 1.00 95.31 200 LYS A CA 1
ATOM 1612 C C . LYS A 1 200 ? -6.766 -9.175 -5.774 1.00 95.31 200 LYS A C 1
ATOM 1614 O O . LYS A 1 200 ? -6.699 -9.839 -4.746 1.00 95.31 200 LYS A O 1
ATOM 1619 N N . ALA A 1 201 ? -6.110 -9.490 -6.891 1.00 95.00 201 ALA A N 1
ATOM 1620 C CA . ALA A 1 201 ? -5.177 -10.605 -7.003 1.00 95.00 201 ALA A CA 1
ATOM 1621 C C . ALA A 1 201 ? -4.020 -10.526 -5.994 1.00 95.00 201 ALA A C 1
ATOM 1623 O O . ALA A 1 201 ? -3.562 -11.567 -5.548 1.00 95.00 201 ALA A O 1
ATOM 1624 N N . TYR A 1 202 ? -3.581 -9.330 -5.585 1.00 95.44 202 TYR A N 1
ATOM 1625 C CA . TYR A 1 202 ? -2.479 -9.168 -4.633 1.00 95.44 202 TYR A CA 1
ATOM 1626 C C . TYR A 1 202 ? -2.853 -9.460 -3.188 1.00 95.44 202 TYR A C 1
ATOM 1628 O O . TYR 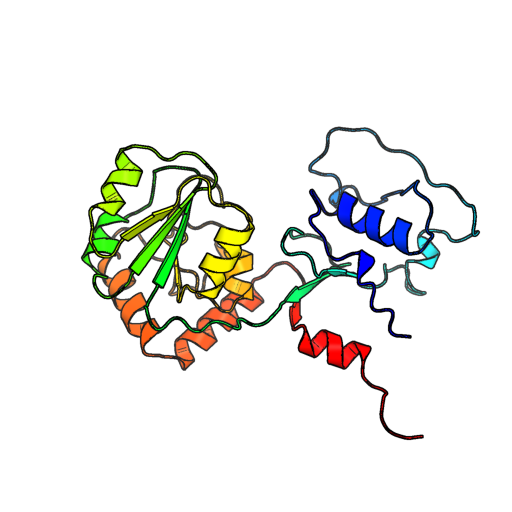A 1 202 ? -1.962 -9.594 -2.355 1.00 95.44 202 TYR A O 1
ATOM 1636 N N . PHE A 1 203 ? -4.139 -9.529 -2.852 1.00 97.75 203 PHE A N 1
ATOM 1637 C CA . PHE A 1 203 ? -4.566 -9.667 -1.468 1.00 97.75 203 PHE A CA 1
ATOM 1638 C C . PHE A 1 203 ? -4.491 -11.116 -1.014 1.00 97.75 203 PHE A C 1
ATOM 1640 O O . PHE A 1 203 ? -4.943 -12.031 -1.703 1.00 97.75 203 PHE A O 1
ATOM 1647 N N . TYR A 1 204 ? -3.961 -11.315 0.191 1.00 97.75 204 TYR A N 1
ATOM 1648 C CA . TYR A 1 204 ? -4.125 -12.583 0.880 1.00 97.75 204 TYR A CA 1
ATOM 1649 C C . TYR A 1 204 ? -5.620 -12.750 1.204 1.00 97.75 204 TYR A C 1
ATOM 1651 O O . TYR A 1 204 ? -6.254 -11.771 1.604 1.00 97.75 204 TYR A O 1
ATOM 1659 N N . PRO A 1 205 ? -6.224 -13.942 1.044 1.00 96.88 205 PRO A N 1
ATOM 1660 C CA . PRO A 1 205 ? -7.670 -14.105 1.210 1.00 96.88 205 PRO A CA 1
ATOM 1661 C C . PRO A 1 205 ? -8.227 -13.609 2.555 1.00 96.88 205 PRO A C 1
ATOM 1663 O O . PRO A 1 205 ? -9.355 -13.125 2.600 1.00 96.88 205 PRO A O 1
ATOM 1666 N N . GLU A 1 206 ? -7.440 -13.681 3.633 1.00 97.19 206 GLU A N 1
ATOM 1667 C CA . GLU A 1 206 ? -7.821 -13.181 4.965 1.00 97.19 206 GLU A CA 1
ATOM 1668 C C . GLU A 1 206 ? -7.489 -11.694 5.211 1.00 97.19 206 GLU A C 1
ATOM 1670 O O . GLU A 1 206 ? -7.750 -11.188 6.297 1.00 97.19 206 GLU A O 1
ATOM 1675 N N . THR A 1 207 ? -6.918 -10.970 4.238 1.00 98.31 207 THR A N 1
ATOM 1676 C CA . THR A 1 207 ? -6.665 -9.518 4.340 1.00 98.31 207 THR A CA 1
ATOM 1677 C C . THR A 1 207 ? -7.663 -8.659 3.561 1.00 98.31 207 THR A C 1
ATOM 1679 O O . THR A 1 207 ? -7.488 -7.441 3.471 1.00 98.31 207 THR A O 1
ATOM 1682 N N . ILE A 1 208 ? -8.720 -9.272 3.020 1.00 98.19 208 ILE A N 1
ATOM 1683 C CA . ILE A 1 208 ? -9.802 -8.595 2.302 1.00 98.19 208 ILE A CA 1
ATOM 1684 C C . ILE A 1 208 ? -11.149 -8.862 2.984 1.00 98.19 208 ILE A C 1
ATOM 1686 O O . ILE A 1 208 ? -11.611 -10.001 3.077 1.00 98.19 208 ILE A O 1
ATOM 1690 N N . PHE A 1 209 ? -11.783 -7.795 3.464 1.00 98.44 209 PHE A N 1
ATOM 1691 C CA . PHE A 1 209 ? -12.954 -7.870 4.341 1.00 98.44 209 PHE A CA 1
ATOM 1692 C C . PHE A 1 209 ? -14.197 -7.301 3.671 1.00 98.44 209 PHE A C 1
ATOM 1694 O O . PHE A 1 209 ? -14.121 -6.338 2.914 1.00 98.44 209 PHE A O 1
ATOM 1701 N N . ASP A 1 210 ? -15.367 -7.843 3.979 1.00 98.06 210 ASP A N 1
ATOM 1702 C CA . ASP A 1 210 ? -16.616 -7.159 3.653 1.00 98.06 210 ASP A CA 1
ATOM 1703 C C . ASP A 1 210 ? -16.828 -5.995 4.635 1.00 98.06 210 ASP A C 1
ATOM 1705 O O . ASP A 1 210 ? -16.377 -6.033 5.783 1.00 98.06 210 ASP A O 1
ATOM 1709 N N . LYS A 1 211 ? -17.532 -4.941 4.212 1.00 95.00 211 LYS A N 1
ATOM 1710 C CA . LYS A 1 211 ? -17.728 -3.721 5.022 1.00 95.00 211 LYS A CA 1
ATOM 1711 C C . LYS A 1 211 ? -18.320 -3.994 6.413 1.00 95.00 211 LYS A C 1
ATOM 1713 O O . LYS A 1 211 ? -17.953 -3.357 7.396 1.00 95.00 211 LYS A O 1
ATOM 1718 N N . ASN A 1 212 ? -19.216 -4.975 6.519 1.00 96.69 212 ASN A N 1
ATOM 1719 C CA . ASN A 1 212 ? -19.839 -5.378 7.783 1.00 96.69 212 ASN A CA 1
ATOM 1720 C C . ASN A 1 212 ? -18.900 -6.166 8.723 1.00 96.69 212 ASN A C 1
ATOM 1722 O O . ASN A 1 212 ? -19.296 -6.481 9.843 1.00 96.69 212 ASN A O 1
ATOM 1726 N N . GLN A 1 213 ? -17.668 -6.466 8.303 1.00 97.94 213 GLN A N 1
ATOM 1727 C CA . GLN A 1 213 ? -16.659 -7.192 9.079 1.00 97.94 213 GLN A CA 1
ATOM 1728 C C . GLN A 1 213 ? -15.619 -6.262 9.724 1.00 97.94 213 GLN A C 1
ATOM 1730 O O . GLN A 1 213 ? -14.537 -6.718 10.085 1.00 97.94 213 GLN A O 1
ATOM 1735 N N . ILE A 1 214 ? -15.930 -4.973 9.906 1.00 98.19 214 ILE A N 1
ATOM 1736 C CA . ILE A 1 214 ? -15.019 -3.973 10.492 1.00 98.19 214 ILE A CA 1
ATOM 1737 C C . ILE A 1 214 ? -14.370 -4.427 11.812 1.00 98.19 214 ILE A C 1
ATOM 1739 O O . ILE A 1 214 ? -13.170 -4.245 12.002 1.00 98.19 214 ILE A O 1
ATOM 1743 N N . VAL A 1 215 ? -15.124 -5.096 12.691 1.00 98.31 215 VAL A N 1
ATOM 1744 C CA . VAL A 1 215 ? -14.592 -5.635 13.956 1.00 98.31 215 VAL A CA 1
ATOM 1745 C C . VAL A 1 215 ? -13.520 -6.696 13.690 1.00 98.31 215 VAL A C 1
ATOM 1747 O O . VAL A 1 215 ? -12.432 -6.626 14.254 1.00 98.31 215 VAL A O 1
ATOM 1750 N N . ASN A 1 216 ? -13.783 -7.622 12.763 1.00 98.44 216 ASN A N 1
ATOM 1751 C CA . ASN A 1 216 ? -12.819 -8.654 12.385 1.00 98.44 216 ASN A CA 1
ATOM 1752 C C . ASN A 1 216 ? -11.569 -8.039 11.748 1.00 98.44 216 ASN A C 1
ATOM 1754 O O . ASN A 1 216 ? -10.473 -8.513 12.018 1.00 98.44 216 ASN A O 1
ATOM 1758 N N . PHE A 1 217 ? -11.713 -6.984 10.938 1.00 98.56 217 PHE A N 1
ATOM 1759 C CA . PHE A 1 217 ? -10.582 -6.267 10.340 1.00 98.56 217 PHE A CA 1
ATOM 1760 C C . PHE A 1 217 ? -9.670 -5.694 11.438 1.00 98.56 217 PHE A C 1
ATOM 1762 O O . PHE A 1 217 ? -8.467 -5.965 11.465 1.00 98.56 217 PHE A O 1
ATOM 1769 N N . ILE A 1 218 ? -10.245 -4.959 12.393 1.00 98.62 218 ILE A N 1
ATOM 1770 C CA . ILE A 1 218 ? -9.511 -4.365 13.520 1.00 98.62 218 ILE A CA 1
ATOM 1771 C C . ILE A 1 218 ? -8.780 -5.446 14.330 1.00 98.62 218 ILE A C 1
ATOM 1773 O O . ILE A 1 218 ? -7.581 -5.316 14.600 1.00 98.62 218 ILE A O 1
ATOM 1777 N N . ASP A 1 219 ? -9.471 -6.531 14.681 1.00 98.19 219 ASP A N 1
ATOM 1778 C CA . ASP A 1 219 ? -8.885 -7.638 15.442 1.00 98.19 219 ASP A CA 1
ATOM 1779 C C . ASP A 1 219 ? -7.770 -8.343 14.659 1.00 98.19 219 ASP A C 1
ATOM 1781 O O . ASP A 1 219 ? -6.741 -8.728 15.226 1.00 98.19 219 ASP A O 1
ATOM 1785 N N . TYR A 1 220 ? -7.925 -8.453 13.338 1.00 98.25 220 TYR A N 1
ATOM 1786 C CA . TYR A 1 220 ? -6.921 -9.036 12.460 1.00 98.25 220 TYR A CA 1
ATOM 1787 C C . TYR A 1 220 ? -5.635 -8.205 12.438 1.00 98.25 220 TYR A C 1
ATOM 1789 O O . TYR A 1 220 ? -4.556 -8.770 12.618 1.00 98.25 220 TYR A O 1
ATOM 1797 N N . ILE A 1 221 ? -5.723 -6.874 12.309 1.00 97.94 221 ILE A N 1
ATOM 1798 C CA . ILE A 1 221 ? -4.554 -5.975 12.391 1.00 97.94 221 ILE A CA 1
ATOM 1799 C C . ILE A 1 221 ? -3.823 -6.166 13.726 1.00 97.94 221 ILE A C 1
ATOM 1801 O O . ILE A 1 221 ? -2.600 -6.338 13.755 1.00 97.94 221 ILE A O 1
ATOM 1805 N N . LYS A 1 222 ? -4.565 -6.198 14.839 1.00 96.94 222 LYS A N 1
ATOM 1806 C CA . LYS A 1 222 ? -3.986 -6.399 16.176 1.00 96.94 222 LYS A CA 1
ATOM 1807 C C . LYS A 1 222 ? -3.237 -7.724 16.265 1.00 96.94 222 LYS A C 1
ATOM 1809 O O . LYS A 1 222 ? -2.082 -7.733 16.699 1.00 96.94 222 LYS A O 1
ATOM 1814 N N . ARG A 1 223 ? -3.842 -8.811 15.775 1.00 96.31 223 ARG A N 1
ATOM 1815 C CA . ARG A 1 223 ? -3.223 -10.142 15.710 1.00 96.31 223 ARG A CA 1
ATOM 1816 C C . ARG A 1 223 ? -1.944 -10.136 14.871 1.00 96.31 223 ARG A C 1
ATOM 1818 O O . ARG A 1 223 ? -0.912 -10.598 15.360 1.00 96.31 223 ARG A O 1
ATOM 1825 N N . LEU A 1 224 ? -1.983 -9.561 13.666 1.00 95.31 224 LEU A N 1
ATOM 1826 C CA . LEU A 1 224 ? -0.816 -9.458 12.781 1.00 95.31 224 LEU A CA 1
ATOM 1827 C C . LEU A 1 224 ? 0.358 -8.739 13.439 1.00 95.31 224 LEU A C 1
ATOM 1829 O O . LEU A 1 224 ? 1.497 -9.172 13.288 1.00 95.31 224 LEU A O 1
ATOM 1833 N N . SER A 1 225 ? 0.098 -7.679 14.209 1.00 91.94 225 SER A N 1
ATOM 1834 C CA . SER A 1 225 ? 1.168 -6.931 14.885 1.00 91.94 225 SER A CA 1
ATOM 1835 C C . SER A 1 225 ? 1.942 -7.754 15.921 1.00 91.94 225 SER A C 1
ATOM 1837 O O . SER A 1 225 ? 3.044 -7.377 16.309 1.00 91.94 225 SER A O 1
ATOM 1839 N N . THR A 1 226 ? 1.372 -8.875 16.370 1.00 93.38 226 THR A N 1
ATOM 1840 C CA . THR A 1 226 ? 1.957 -9.761 17.389 1.00 93.38 226 THR A CA 1
ATOM 1841 C C . THR A 1 226 ? 2.421 -11.109 16.837 1.00 93.38 226 THR A C 1
ATOM 1843 O O . THR A 1 226 ? 2.977 -11.906 17.588 1.00 93.38 226 THR A O 1
ATOM 1846 N N . SER A 1 227 ? 2.219 -11.375 15.542 1.00 95.31 227 SER A N 1
ATOM 1847 C CA . SER A 1 227 ? 2.535 -12.660 14.912 1.00 95.31 227 SER A CA 1
ATOM 1848 C C . SER A 1 227 ? 3.460 -12.470 13.702 1.00 95.31 227 SER A C 1
ATOM 1850 O O . SER A 1 227 ? 2.980 -12.283 12.581 1.00 95.31 227 SER A O 1
ATOM 1852 N N . PRO A 1 228 ? 4.792 -12.518 13.908 1.00 93.69 228 PRO A N 1
ATOM 1853 C CA . PRO A 1 228 ? 5.766 -12.412 12.822 1.00 93.69 228 PRO A CA 1
ATOM 1854 C C . PRO A 1 228 ? 5.593 -13.492 11.750 1.00 93.69 228 PRO A C 1
ATOM 1856 O O . PRO A 1 228 ? 5.697 -13.185 10.569 1.00 93.69 228 PRO A O 1
ATOM 1859 N N . ASP A 1 229 ? 5.275 -14.728 12.144 1.00 96.19 229 ASP A N 1
ATOM 1860 C CA . ASP A 1 229 ? 5.111 -15.847 11.208 1.00 96.19 229 ASP A CA 1
ATOM 1861 C C . ASP A 1 229 ? 3.939 -15.617 10.254 1.00 96.19 229 ASP A C 1
ATOM 1863 O O . ASP A 1 229 ? 4.100 -15.724 9.040 1.00 96.19 229 ASP A O 1
ATOM 1867 N N . LEU A 1 230 ? 2.786 -15.202 10.788 1.00 96.12 230 LEU A N 1
ATOM 1868 C CA . LEU A 1 230 ? 1.621 -14.869 9.973 1.00 96.12 230 LEU A CA 1
ATOM 1869 C C . LEU A 1 230 ? 1.885 -13.641 9.093 1.00 96.12 230 LEU A C 1
ATOM 1871 O O . LEU A 1 230 ? 1.460 -13.598 7.940 1.00 96.12 230 LEU A O 1
ATOM 1875 N N . LYS A 1 231 ? 2.609 -12.641 9.613 1.00 95.44 231 LYS A N 1
ATOM 1876 C CA . LYS A 1 231 ? 3.007 -11.471 8.824 1.00 95.44 231 LYS A CA 1
ATOM 1877 C C . LYS A 1 231 ? 3.873 -11.884 7.630 1.00 95.44 231 LYS A C 1
ATOM 1879 O O . LYS A 1 231 ? 3.595 -11.442 6.521 1.00 95.44 231 LYS A O 1
ATOM 1884 N N . ASN A 1 232 ? 4.859 -12.753 7.854 1.00 95.31 232 ASN A N 1
ATOM 1885 C CA . ASN A 1 232 ? 5.747 -13.272 6.814 1.00 95.31 232 ASN A CA 1
ATOM 1886 C C . ASN A 1 232 ? 5.000 -14.139 5.792 1.00 95.31 232 ASN A C 1
ATOM 1888 O O . ASN A 1 232 ? 5.270 -14.041 4.599 1.00 95.31 232 ASN A O 1
ATOM 1892 N N . GLU A 1 233 ? 4.056 -14.971 6.239 1.00 97.69 233 GLU A N 1
ATOM 1893 C CA . GLU A 1 233 ? 3.205 -15.767 5.349 1.00 97.69 233 GLU A CA 1
ATOM 1894 C C . GLU A 1 233 ? 2.413 -14.864 4.396 1.00 97.69 233 GLU A C 1
ATOM 1896 O O . GLU A 1 233 ? 2.426 -15.068 3.180 1.00 97.69 233 GLU A O 1
ATOM 1901 N N . ILE A 1 234 ? 1.771 -13.829 4.944 1.00 98.12 234 ILE A N 1
ATOM 1902 C CA . ILE A 1 234 ? 0.983 -12.877 4.163 1.00 98.12 234 ILE A CA 1
ATOM 1903 C C . ILE A 1 234 ? 1.874 -12.129 3.182 1.00 98.12 234 ILE A C 1
ATOM 1905 O O . ILE A 1 234 ? 1.578 -12.125 1.991 1.00 98.12 234 ILE A O 1
ATOM 1909 N N . THR A 1 235 ? 2.970 -11.516 3.634 1.00 96.06 235 THR A N 1
ATOM 1910 C CA . THR A 1 235 ? 3.816 -10.714 2.738 1.00 96.06 235 THR A CA 1
ATOM 1911 C C . THR A 1 235 ? 4.434 -11.567 1.636 1.00 96.06 235 THR A C 1
ATOM 1913 O O . THR A 1 235 ? 4.481 -11.123 0.490 1.00 96.06 235 THR A O 1
ATOM 1916 N N . LEU A 1 236 ? 4.824 -12.812 1.936 1.00 96.06 236 LEU A N 1
ATOM 1917 C CA . LEU A 1 236 ? 5.307 -13.763 0.937 1.00 96.06 236 LEU A CA 1
ATOM 1918 C C . LEU A 1 236 ? 4.222 -14.112 -0.087 1.00 96.06 236 LEU A C 1
ATOM 1920 O O . LEU A 1 236 ? 4.491 -14.095 -1.288 1.00 96.06 236 LEU A O 1
ATOM 1924 N N . TYR A 1 237 ? 2.996 -14.395 0.362 1.00 97.69 237 TYR A N 1
ATOM 1925 C CA . TYR A 1 237 ? 1.880 -14.638 -0.547 1.00 97.69 237 TYR A CA 1
ATOM 1926 C C . TYR A 1 237 ? 1.652 -13.435 -1.460 1.00 97.69 237 TYR A C 1
ATOM 1928 O O . TYR A 1 237 ? 1.643 -13.609 -2.674 1.00 97.69 237 TYR A O 1
ATOM 1936 N N . GLN A 1 238 ? 1.513 -12.230 -0.894 1.00 97.00 238 GLN A N 1
ATOM 1937 C CA . GLN A 1 238 ? 1.222 -11.001 -1.643 1.00 97.00 238 GLN A CA 1
ATOM 1938 C C . GLN A 1 238 ? 2.322 -10.692 -2.664 1.00 97.00 238 GLN A C 1
ATOM 1940 O O . GLN A 1 238 ? 2.032 -10.312 -3.797 1.00 97.00 238 GLN A O 1
ATOM 1945 N N . LYS A 1 239 ? 3.586 -10.926 -2.295 1.00 93.00 239 LYS A N 1
ATOM 1946 C CA . LYS A 1 239 ? 4.739 -10.812 -3.195 1.00 93.00 239 LYS A CA 1
ATOM 1947 C C . LYS A 1 239 ? 4.660 -11.758 -4.389 1.00 93.00 239 LYS A C 1
ATOM 1949 O O . LYS A 1 239 ? 4.917 -11.329 -5.509 1.00 93.00 239 LYS A O 1
ATOM 1954 N N . ASN A 1 240 ? 4.245 -13.006 -4.175 1.00 94.38 240 ASN A N 1
ATOM 1955 C CA . ASN A 1 240 ? 4.087 -13.991 -5.251 1.00 94.38 240 ASN A CA 1
ATOM 1956 C C . ASN A 1 240 ? 2.933 -13.669 -6.213 1.00 94.38 240 ASN A C 1
ATOM 1958 O O . ASN A 1 240 ? 2.854 -14.270 -7.279 1.00 94.38 240 ASN A O 1
ATOM 1962 N N . GLN A 1 241 ? 2.042 -12.744 -5.845 1.00 93.81 241 GLN A N 1
ATOM 1963 C CA . GLN A 1 241 ? 0.971 -12.274 -6.726 1.00 93.81 241 GLN A CA 1
ATOM 1964 C C . GLN A 1 241 ? 1.405 -11.110 -7.621 1.00 93.81 241 GLN A C 1
ATOM 1966 O O . GLN A 1 241 ? 0.637 -10.713 -8.497 1.00 93.81 241 GLN A O 1
ATOM 1971 N N . LEU A 1 242 ? 2.590 -10.526 -7.398 1.00 88.62 242 LEU A N 1
ATOM 1972 C CA . LEU A 1 242 ? 3.088 -9.453 -8.250 1.00 88.62 242 LEU A CA 1
ATOM 1973 C C . LEU A 1 242 ? 3.290 -9.982 -9.673 1.00 88.62 242 LEU A C 1
ATOM 1975 O O . LEU A 1 242 ? 3.975 -10.968 -9.917 1.00 88.62 242 LEU A O 1
ATOM 1979 N N . ASP A 1 243 ? 2.704 -9.268 -10.617 1.00 83.19 243 ASP A N 1
ATOM 1980 C CA . ASP A 1 243 ? 2.671 -9.536 -12.052 1.00 83.19 243 ASP A CA 1
ATOM 1981 C C . ASP A 1 243 ? 3.937 -9.056 -12.785 1.00 83.19 243 ASP A C 1
ATOM 1983 O O . ASP A 1 243 ? 3.919 -8.821 -13.990 1.00 83.19 243 ASP A O 1
ATOM 1987 N N . PHE A 1 244 ? 5.042 -8.869 -12.060 1.00 77.75 244 PHE A N 1
ATOM 1988 C CA . PHE A 1 244 ? 6.329 -8.451 -12.612 1.00 77.75 244 PHE A CA 1
ATOM 1989 C C . PHE A 1 244 ? 7.497 -9.056 -11.830 1.00 77.75 244 PHE A C 1
ATOM 1991 O O . PHE A 1 244 ? 7.403 -9.323 -10.630 1.00 77.75 244 PHE A O 1
ATOM 1998 N N . CYS A 1 245 ? 8.634 -9.224 -12.505 1.00 75.62 245 CYS A N 1
ATOM 1999 C CA . CYS A 1 245 ? 9.844 -9.761 -11.896 1.00 75.62 245 CYS A CA 1
ATOM 2000 C C . CYS A 1 245 ? 10.541 -8.734 -10.993 1.00 75.62 245 CYS A C 1
ATOM 2002 O O . CYS A 1 245 ? 10.695 -7.559 -11.339 1.00 75.62 245 CYS A O 1
ATOM 2004 N N . TYR A 1 246 ? 11.036 -9.196 -9.847 1.00 78.75 246 TYR A N 1
ATOM 2005 C CA . TYR A 1 246 ? 11.863 -8.403 -8.945 1.00 78.75 246 TYR A CA 1
ATOM 2006 C C . TYR A 1 246 ? 12.950 -9.269 -8.295 1.00 78.75 246 TYR A C 1
ATOM 2008 O O . TYR A 1 246 ? 12.811 -10.485 -8.189 1.00 78.75 246 TYR A O 1
ATOM 2016 N N . LEU A 1 247 ? 14.033 -8.635 -7.848 1.00 73.62 247 LEU A N 1
ATOM 2017 C CA . LEU A 1 247 ? 15.119 -9.253 -7.089 1.00 73.62 247 LEU A CA 1
ATOM 2018 C C . LEU A 1 247 ? 15.547 -8.337 -5.947 1.00 73.62 247 LEU A C 1
ATOM 2020 O O . LEU A 1 247 ? 15.454 -7.112 -6.053 1.00 73.62 247 LEU A O 1
ATOM 2024 N N . SER A 1 248 ? 16.048 -8.912 -4.853 1.00 76.94 248 SER A N 1
ATOM 2025 C CA . SER A 1 248 ? 16.675 -8.092 -3.819 1.00 76.94 248 SER A CA 1
ATOM 2026 C C . SER A 1 248 ? 18.004 -7.528 -4.327 1.00 76.94 248 SER A C 1
ATOM 2028 O O . SER A 1 248 ? 18.693 -8.151 -5.137 1.00 76.94 248 SER A O 1
ATOM 2030 N N . LEU A 1 249 ? 18.410 -6.363 -3.818 1.00 70.88 249 LEU A N 1
ATOM 2031 C CA . LEU A 1 249 ? 19.724 -5.795 -4.133 1.00 70.88 249 LEU A CA 1
ATOM 2032 C C . LEU A 1 249 ? 20.863 -6.784 -3.836 1.00 70.88 249 LEU A C 1
ATOM 2034 O O . LEU A 1 249 ? 21.835 -6.833 -4.584 1.00 70.88 249 LEU A O 1
ATOM 2038 N N . GLN A 1 250 ? 20.738 -7.594 -2.782 1.00 68.00 250 GLN A N 1
ATOM 2039 C CA . GLN A 1 250 ? 21.740 -8.601 -2.449 1.00 68.00 250 GLN A CA 1
ATOM 2040 C C . GLN A 1 250 ? 21.785 -9.730 -3.484 1.00 68.00 250 GLN A C 1
ATOM 2042 O O . GLN A 1 250 ? 22.874 -10.157 -3.855 1.00 68.00 250 GLN A O 1
ATOM 2047 N N . ASP A 1 251 ? 20.634 -10.180 -3.987 1.00 65.69 251 ASP A N 1
ATOM 2048 C CA . ASP A 1 251 ? 20.580 -11.197 -5.044 1.00 65.69 251 ASP A CA 1
ATOM 2049 C C . ASP A 1 251 ? 21.211 -10.679 -6.331 1.00 65.69 251 ASP A C 1
ATOM 2051 O O . ASP A 1 251 ? 21.986 -11.392 -6.961 1.00 65.69 251 ASP A O 1
ATOM 2055 N N . VAL A 1 252 ? 20.959 -9.415 -6.675 1.00 60.75 252 VAL A N 1
ATOM 2056 C CA . VAL A 1 252 ? 21.616 -8.756 -7.809 1.00 60.75 252 VAL A CA 1
ATOM 2057 C C . VAL A 1 252 ? 23.127 -8.680 -7.582 1.00 60.75 252 VAL A C 1
ATOM 2059 O O . VAL A 1 252 ? 23.895 -9.056 -8.462 1.00 60.75 252 VAL A O 1
ATOM 2062 N N . ILE A 1 253 ? 23.581 -8.272 -6.390 1.00 59.41 253 ILE A N 1
ATOM 2063 C CA . ILE A 1 253 ? 25.010 -8.265 -6.035 1.00 59.41 253 ILE A CA 1
ATOM 2064 C C . ILE A 1 253 ? 25.616 -9.669 -6.134 1.00 59.41 253 ILE A C 1
ATOM 2066 O O . ILE A 1 253 ? 26.738 -9.793 -6.608 1.00 59.41 253 ILE A O 1
ATOM 2070 N N . ASN A 1 254 ? 24.904 -10.721 -5.733 1.00 59.91 254 ASN A N 1
ATOM 2071 C CA . ASN A 1 254 ? 25.389 -12.101 -5.803 1.00 59.91 254 ASN A CA 1
ATOM 2072 C C . ASN A 1 254 ? 25.451 -12.616 -7.250 1.00 59.91 254 ASN A C 1
ATOM 2074 O O . ASN A 1 254 ? 26.440 -13.233 -7.643 1.00 59.91 254 ASN A O 1
ATOM 2078 N N . GLN A 1 255 ? 24.413 -12.348 -8.046 1.00 59.31 255 GLN A N 1
ATOM 2079 C CA . GLN A 1 255 ? 24.335 -12.739 -9.456 1.00 59.31 255 GLN A CA 1
ATOM 2080 C C . GLN A 1 255 ? 25.392 -12.031 -10.297 1.00 59.31 255 GLN A C 1
ATOM 2082 O O . GLN A 1 255 ? 25.994 -12.633 -11.184 1.00 59.31 255 GLN A O 1
ATOM 2087 N N . LEU A 1 256 ? 25.635 -10.754 -10.005 1.00 53.09 256 LEU A N 1
ATOM 2088 C CA . LEU A 1 256 ? 26.662 -9.980 -10.673 1.00 53.09 256 LEU A CA 1
ATOM 2089 C C . LEU A 1 256 ? 28.048 -10.352 -10.123 1.00 53.09 256 LEU A C 1
ATOM 2091 O O . LEU A 1 256 ? 28.924 -10.738 -10.885 1.00 53.09 256 LEU A O 1
ATOM 2095 N N . GLY A 1 257 ? 28.245 -10.289 -8.809 1.00 40.69 257 GLY A N 1
ATOM 2096 C CA . GLY A 1 257 ? 29.523 -10.379 -8.093 1.00 40.69 257 GLY A CA 1
ATOM 2097 C C . GLY A 1 257 ? 30.064 -11.779 -7.793 1.00 40.69 257 GLY A C 1
ATOM 2098 O O . GLY A 1 257 ? 31.063 -11.887 -7.079 1.00 40.69 257 GLY A O 1
ATOM 2099 N N . GLY A 1 258 ? 29.471 -12.846 -8.333 1.00 38.00 258 GLY A N 1
ATOM 2100 C CA . GLY A 1 258 ? 29.976 -14.221 -8.244 1.00 38.00 258 GLY A CA 1
ATOM 2101 C C . GLY A 1 258 ? 31.258 -14.469 -9.055 1.00 38.00 258 GLY A C 1
ATOM 2102 O O . GLY A 1 258 ? 31.257 -15.315 -9.940 1.00 38.00 258 GLY A O 1
ATOM 2103 N N . ASN A 1 259 ? 32.321 -13.695 -8.801 1.00 38.22 259 ASN A N 1
ATOM 2104 C CA . ASN A 1 259 ? 33.737 -14.045 -8.981 1.00 38.22 259 ASN A CA 1
ATOM 2105 C C . ASN A 1 259 ? 34.638 -12.881 -8.528 1.00 38.22 259 ASN A C 1
ATOM 2107 O O . ASN A 1 259 ? 35.153 -12.111 -9.335 1.00 38.22 259 ASN A O 1
ATOM 2111 N N . CYS A 1 260 ? 34.885 -12.800 -7.222 1.00 39.06 260 CYS A N 1
ATOM 2112 C CA . CYS A 1 260 ? 36.076 -12.159 -6.662 1.00 39.06 260 CYS A CA 1
ATOM 2113 C C . CYS A 1 260 ? 36.613 -13.043 -5.527 1.00 39.06 260 CYS A C 1
ATOM 2115 O O . CYS A 1 260 ? 36.452 -12.738 -4.350 1.00 39.06 260 CYS A O 1
ATOM 2117 N N . GLY A 1 261 ? 37.220 -14.175 -5.895 1.00 30.30 261 GLY A N 1
ATOM 2118 C CA . GLY A 1 261 ? 37.886 -15.079 -4.958 1.00 30.30 261 GLY A CA 1
ATOM 2119 C C . GLY A 1 261 ? 38.491 -16.309 -5.640 1.00 30.30 261 GLY A C 1
ATOM 2120 O O . GLY A 1 261 ? 37.795 -17.297 -5.825 1.00 30.30 261 GLY A O 1
ATOM 2121 N N . HIS A 1 262 ? 39.793 -16.225 -5.939 1.00 28.66 262 HIS A N 1
ATOM 2122 C CA . HIS A 1 262 ? 40.727 -17.291 -6.352 1.00 28.66 262 HIS A CA 1
ATOM 2123 C C . HIS A 1 262 ? 40.593 -17.918 -7.755 1.00 28.66 262 HIS A C 1
ATOM 2125 O O . HIS A 1 262 ? 39.936 -18.940 -7.934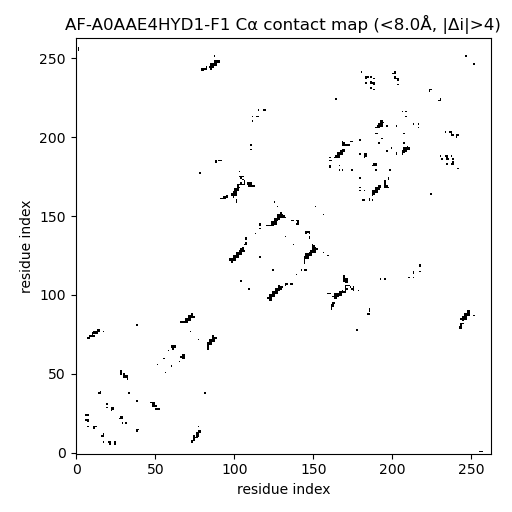 1.00 28.66 262 HIS A O 1
ATOM 2131 N N . LEU A 1 263 ? 41.367 -17.384 -8.711 1.00 26.44 263 LEU A N 1
ATOM 2132 C CA . LEU A 1 263 ? 42.630 -17.968 -9.214 1.00 26.44 263 LEU A CA 1
ATOM 2133 C C . LEU A 1 263 ? 43.428 -16.903 -9.980 1.00 26.44 263 LEU A C 1
ATOM 2135 O O . LEU A 1 263 ? 42.814 -16.203 -10.813 1.00 26.44 263 LEU A O 1
#

Mean predicted aligned error: 11.67 Å

Radius of gyration: 21.38 Å; Cα contacts (8 Å, |Δi|>4): 369; chains: 1; bounding box: 62×38×57 Å

Foldseek 3Di:
DDDPPPQLADADPEVVRSVLSVCVSVVNDNFDADPDPVRVVPDPDDHDDGDDPPVDDVCNCAPPVNHHCAAEDDYLQYDDDDQSYADAFEAQPDEAPQAEEEEEEQALQFACVVVLCVLPVSYAYEYEYLADYDPSSVVVVVRPSYDYYYNDDPVNLVVNLSYHQAYEQGYADDDPSVSLLVNLSNLHQYAYEPVRDDPVLLFDPLRYHHSVCSVVNSVVVVVCVVDPPVSNVGSVSSNVSDPYHYDYPVVVCCVSVVDDDDD

Sequence (263 aa):
MIINHPQVSGYYANRLTLLTDYLKQNGISDKLVLLDSNLIEDANQAIDCINLNDCRTLRDLVGTNNQLEMIYDFSDSSQRLVDSYIKVVKPRTESSLVKTIFILSASDELEMIEELIEGLQEYHFMIGARTMVSQKFLNLGRNKNVTISAQMSKLDVERALQKCEFYLDINHFFEVDYILSRAILYDIPVLSFRDIAHQKAYFYPETIFDKNQIVNFIDYIKRLSTSPDLKNEITLYQKNQLDFCYLSLQDVINQLGGNCGHL

Solvent-accessible surface area (backbone atoms only — not comparable to full-atom values): 15652 Å² total; per-residue (Å²): 131,80,74,85,63,80,81,64,60,53,89,35,94,40,62,64,53,45,54,52,50,48,36,44,77,70,72,39,58,95,41,71,68,81,92,54,72,82,77,44,82,90,56,100,71,84,86,91,56,71,66,81,85,79,81,64,54,75,72,69,59,10,43,102,83,78,43,62,58,75,38,77,38,70,34,90,55,62,77,87,78,57,93,48,37,30,38,47,38,72,78,72,86,57,82,56,92,58,54,22,37,35,33,65,28,84,60,75,52,54,65,66,49,68,60,50,52,69,69,38,66,84,33,37,37,41,41,36,20,69,40,88,73,50,71,72,46,55,55,57,42,72,42,92,41,35,44,68,41,60,53,45,50,75,67,51,53,51,56,47,58,42,40,32,63,32,35,45,46,34,38,53,95,65,85,51,90,61,44,67,61,55,35,29,73,58,62,22,45,59,32,31,36,61,92,54,38,68,72,62,75,38,46,42,81,92,34,50,35,57,83,93,39,54,68,59,51,49,52,47,55,59,50,45,78,74,30,69,67,62,44,50,52,44,20,52,52,25,45,72,45,52,87,58,56,65,42,46,49,66,56,51,47,49,72,58,58,75,78,84,81,89,134

Organism: NCBI:txid1348

pLDDT: mean 74.95, std 23.29, range [23.91, 98.69]